Protein 5ULB (pdb70)

Sequence (331 aa):
ATVAPIPDAIAKHQGQIKIAVIRNLGSDDNTTQFLSSSGVVLKEGKKLGFKVDTFLSNNGDDARFQDFVNQAISSQQKYDGIILSQGRDPYSTELLVKRRIVANGIAVSVFDTAIQGDIPGLTVVTQQQDDASLTNESFGQLVKDFNGKANIIKLWVAGFPPEERRQAAYQALLKQNPGITELESIIGAVSSDVQGDTANKKVGAVLAKYPKGKIDAIWGTWDAFTQGAYKALQENGRTEIKLYSIDISNQQDLQLREANSPWKVSVAVDPKLIGAVNLRLVAKKIAGEETPASSYEFRRAASIPQALLVSSQPGPVNVSGLSKIIPGWGQSDDFNSPWFATLAAKNG

Solvent-accessible surface area: 14263 Å² total

Radius of gyration: 20.88 Å; Cα contacts (8 Å, |Δi|>4): 683; chains: 1; bounding box: 54×34×56 Å

B-factor: mean 19.93, std 13.03, range [7.56, 177.09]

Nearest PDB structures (foldseek):
  5ulb-assembly1_A  TM=1.003E+00  e=1.650E-64  Yersinia enterocolitica subsp. enterocolitica 8081
  5hsg-assembly1_A  TM=6.941E-01  e=1.618E-16  Klebsiella pneumoniae subsp. pneumoniae MGH 78578
  4rxm-assembly2_B  TM=8.728E-01  e=6.224E-13  Mannheimia haemolytica PHL213
  4kq9-assembly1_A  TM=7.804E-01  e=3.143E-13  Conexibacter woesei DSM 14684
  4kvf-assembly1_A  TM=6.515E-01  e=5.148E-10  Kribbella flavida DSM 17836

Foldseek 3Di:
DDADDDFPLCVVDDDAQEEEEEEQAAPDQLVVLLVLLLCVLCLLLRHHYHYYYNLNDLVSSVVSLVVCLVVPHQEYEYEQAFPDPVAVSVLSCVVSNHQYEYEQHDHDDFRPRYEYEYAPLLVQLCQQVVVVCVVVVLAFEEEEEDDPTTNNVSNVVSVVVVCVVRVNYHHPYYDADRGNQRLQVLLVVLLVVCVVQDAPRGAEYEYEAVSNVNNNQVNCVVVVNLNYAYTYEADFLVLLVCLDPSRRDFKYKYARSSLVSSVRSLSSSCSSSVHDDDRYDYDYIDMGGNVQSNPDPDRAGQVRCCVVDPPGNDDCPSVDSCSNVSSVVSD

Structure (mmCIF, N/CA/C/O backbone):
data_5ULB
#
_entry.id   5ULB
#
_cell.length_a   45.993
_cell.length_b   55.856
_cell.length_c   119.573
_cell.angle_alpha   90.00
_cell.angle_beta   90.00
_cell.angle_gamma   90.00
#
_symmetry.space_group_name_H-M   'P 21 21 21'
#
loop_
_entity.id
_entity.type
_entity.pdbx_description
1 polymer 'Putative sugar ABC transporter'
2 non-polymer 5-Se-methyl-5-seleno-alpha-D-ribofuranose
3 non-polymer 5-Se-methyl-5-seleno-beta-D-ribofuranose
4 water water
#
loop_
_atom_site.group_PDB
_atom_site.id
_atom_site.type_symbol
_atom_site.label_atom_id
_atom_site.label_alt_id
_atom_site.label_comp_id
_atom_site.label_asym_id
_atom_site.label_entity_id
_atom_site.label_seq_id
_atom_site.pdbx_PDB_ins_code
_atom_site.Cartn_x
_atom_site.Cartn_y
_atom_site.Cartn_z
_atom_site.occupancy
_atom_site.B_iso_or_equiv
_atom_site.auth_seq_id
_atom_site.auth_comp_id
_atom_site.auth_asym_id
_atom_site.auth_atom_id
_atom_site.pdbx_PDB_model_num
ATOM 1 N N . ALA A 1 4 ? 5.249 17.171 23.163 1.00 49.83 30 ALA A N 1
ATOM 2 C CA . ALA A 1 4 ? 3.891 17.509 23.682 1.00 63.25 30 ALA A CA 1
ATOM 3 C C . ALA A 1 4 ? 3.997 18.665 24.695 1.00 64.94 30 ALA A C 1
ATOM 4 O O . ALA A 1 4 ? 3.178 19.542 24.615 1.00 99.41 30 ALA A O 1
ATOM 6 N N . THR A 1 5 ? 4.971 18.643 25.627 1.00 50.76 31 THR A N 1
ATOM 7 C CA . THR A 1 5 ? 5.086 19.682 26.663 1.00 42.05 31 THR A CA 1
ATOM 8 C C . THR A 1 5 ? 6.383 20.468 26.421 1.00 31.90 31 THR A C 1
ATOM 9 O O . THR A 1 5 ? 7.363 20.018 25.781 1.00 35.20 31 THR A O 1
ATOM 13 N N . VAL A 1 6 ? 6.435 21.640 26.968 1.00 28.98 32 VAL A N 1
ATOM 14 C CA . VAL A 1 6 ? 7.543 22.610 26.758 1.00 29.24 32 VAL A CA 1
ATOM 15 C C . VAL A 1 6 ? 8.678 22.484 27.755 1.00 25.44 32 VAL A C 1
ATOM 16 O O . VAL A 1 6 ? 8.446 22.342 28.926 1.00 25.64 32 VAL A O 1
ATOM 20 N N . ALA A 1 7 ? 9.905 22.458 27.248 1.00 21.38 33 ALA A N 1
ATOM 21 C CA . ALA A 1 7 ? 11.037 22.383 28.111 1.00 19.08 33 ALA A CA 1
ATOM 22 C C . ALA A 1 7 ? 11.225 23.684 28.861 1.00 18.35 33 ALA A C 1
ATOM 23 O O . ALA A 1 7 ? 11.366 24.696 28.217 1.00 19.04 33 ALA A O 1
ATOM 25 N N . PRO A 1 8 ? 11.315 23.693 30.164 1.00 18.76 34 PRO A N 1
ATOM 26 C CA . PRO A 1 8 ? 11.422 24.929 30.902 1.00 19.75 34 PRO A CA 1
ATOM 27 C C . PRO A 1 8 ? 12.734 25.620 30.659 1.00 19.71 34 PRO A C 1
ATOM 28 O O . PRO A 1 8 ? 13.819 25.001 30.481 1.00 19.94 34 PRO A O 1
ATOM 32 N N . ILE A 1 9 ? 12.670 26.949 30.593 1.00 20.21 35 ILE A N 1
ATOM 33 C CA . ILE A 1 9 ? 13.885 27.780 30.534 1.00 21.50 35 ILE A CA 1
ATOM 34 C C . ILE A 1 9 ? 14.710 27.593 31.805 1.00 18.18 35 ILE A C 1
ATOM 35 O O . ILE A 1 9 ? 14.124 27.767 32.874 1.00 21.58 35 ILE A O 1
ATOM 40 N N . PRO A 1 10 ? 16.026 27.299 31.687 1.00 19.14 36 PRO A N 1
ATOM 41 C CA . PRO A 1 10 ? 16.861 27.180 32.928 1.00 19.98 36 PRO A CA 1
ATOM 42 C C . PRO A 1 10 ? 16.795 28.416 33.788 1.00 20.71 3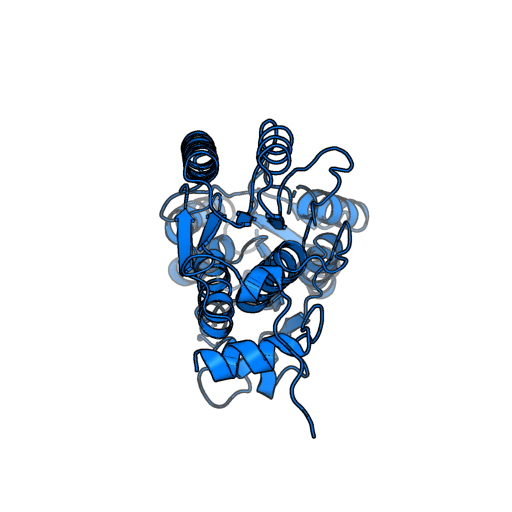6 PRO A C 1
ATOM 43 O O . PRO A 1 10 ? 16.740 29.547 33.290 1.00 18.55 36 PRO A O 1
ATOM 47 N N . ASP A 1 11 ? 16.820 28.216 35.083 1.00 20.01 37 ASP A N 1
ATOM 48 C CA . ASP A 1 11 ? 16.679 29.271 36.018 1.00 19.30 37 ASP A CA 1
ATOM 49 C C . ASP A 1 11 ? 17.639 30.429 35.822 1.00 20.32 37 ASP A C 1
ATOM 50 O O . ASP A 1 11 ? 17.214 31.569 36.026 1.00 21.11 37 ASP A O 1
ATOM 55 N N . ALA A 1 12 ? 18.924 30.175 35.563 1.00 19.06 38 ALA A N 1
ATOM 56 C CA . ALA A 1 12 ? 19.865 31.265 35.504 1.00 22.31 38 ALA A CA 1
ATOM 57 C C . ALA A 1 12 ? 19.495 32.200 34.354 1.00 22.97 38 ALA A C 1
ATOM 58 O O . ALA A 1 12 ? 19.781 33.385 34.433 1.00 23.85 38 ALA A O 1
ATOM 60 N N . ILE A 1 13 ? 18.843 31.696 33.286 1.00 21.27 39 ILE A N 1
ATOM 61 C CA . ILE A 1 13 ? 18.369 32.583 32.190 1.00 20.51 39 ILE A CA 1
ATOM 62 C C . ILE A 1 13 ? 17.041 33.219 32.577 1.00 22.06 39 ILE A C 1
ATOM 63 O O . ILE A 1 13 ? 16.893 34.454 32.462 1.00 22.91 39 ILE A O 1
ATOM 68 N N . ALA A 1 14 ? 16.117 32.437 33.158 1.00 21.29 40 ALA A N 1
ATOM 69 C CA . ALA A 1 14 ? 14.820 32.939 33.528 1.00 25.33 40 ALA A CA 1
ATOM 70 C C . ALA A 1 14 ? 14.866 34.089 34.559 1.00 24.19 40 ALA A C 1
ATOM 71 O O . ALA A 1 14 ? 14.109 35.058 34.446 1.00 32.31 40 ALA A O 1
ATOM 73 N N . LYS A 1 15 ? 15.814 34.036 35.488 1.00 22.46 41 LYS A N 1
ATOM 74 C CA . LYS A 1 15 ? 15.891 35.000 36.618 1.00 28.06 41 LYS A CA 1
ATOM 75 C C . LYS A 1 15 ? 16.791 36.195 36.292 1.00 28.84 41 LYS A C 1
ATOM 76 O O . LYS A 1 15 ? 16.883 37.144 37.060 1.00 30.82 41 LYS A O 1
ATOM 82 N N . HIS A 1 16 ? 17.439 36.193 35.149 1.00 22.76 42 HIS A N 1
ATOM 83 C CA . HIS A 1 16 ? 18.374 37.264 34.809 1.00 23.86 42 HIS A CA 1
ATOM 84 C C . HIS A 1 16 ? 17.727 38.635 34.725 1.00 26.18 42 HIS A C 1
ATOM 85 O O . HIS A 1 16 ? 16.632 38.717 34.188 1.00 27.24 42 HIS A O 1
ATOM 92 N N . GLN A 1 17 ? 18.399 39.686 35.272 1.00 29.50 43 GLN A N 1
ATOM 93 C CA . GLN A 1 17 ? 17.895 41.124 35.157 1.00 35.24 43 GLN A CA 1
ATOM 94 C C . GLN A 1 17 ? 18.163 41.644 33.754 1.00 27.49 43 GLN A C 1
ATOM 95 O O . GLN A 1 17 ? 19.271 41.934 33.411 1.00 35.56 43 GLN A O 1
ATOM 101 N N . GLY A 1 18 ? 17.153 41.730 32.898 1.00 21.93 44 GLY A N 1
ATOM 102 C CA . GLY A 1 18 ? 17.307 42.250 31.565 1.00 23.00 44 GLY A CA 1
ATOM 103 C C . GLY A 1 18 ? 17.859 41.167 30.629 1.00 19.72 44 GLY A C 1
ATOM 104 O O . GLY A 1 18 ? 17.993 39.979 31.026 1.00 18.57 44 GLY A O 1
ATOM 105 N N . GLN A 1 19 ? 18.136 41.536 29.381 1.00 17.12 45 GLN A N 1
ATOM 106 C CA . GLN A 1 19 ? 18.623 40.608 28.395 1.00 15.65 45 GLN A CA 1
ATOM 107 C C . GLN A 1 19 ? 19.983 40.076 28.819 1.00 13.44 45 GLN A C 1
ATOM 108 O O . GLN A 1 19 ? 20.856 40.773 29.338 1.00 15.31 45 GLN A O 1
ATOM 114 N N . ILE A 1 20 ? 20.179 38.782 28.515 1.00 13.05 46 ILE A N 1
ATOM 115 C CA . ILE A 1 20 ? 21.534 38.217 28.512 1.00 12.18 46 ILE A CA 1
ATOM 116 C C . ILE A 1 20 ? 22.328 38.936 27.417 1.00 11.56 46 ILE A C 1
ATOM 117 O O . ILE A 1 20 ? 21.827 39.082 26.303 1.00 14.33 46 ILE A O 1
ATOM 122 N N . LYS A 1 21 ? 23.565 39.339 27.741 1.00 11.78 47 LYS A N 1
ATOM 123 C CA . LYS A 1 21 ? 24.395 40.088 26.798 1.00 11.66 47 LYS A CA 1
ATOM 124 C C . LYS A 1 21 ? 25.663 39.313 26.480 1.00 10.51 47 LYS A C 1
ATOM 125 O O . LYS A 1 21 ? 26.375 38.873 27.424 1.00 11.31 47 LYS A O 1
ATOM 131 N N . ILE A 1 22 ? 25.958 39.176 25.190 1.00 10.96 4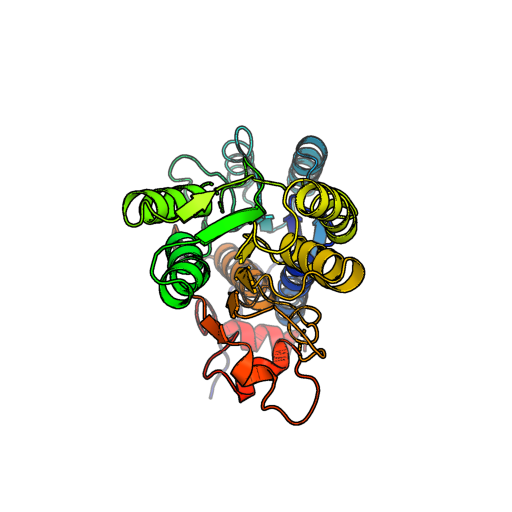8 ILE A N 1
ATOM 132 C CA . ILE A 1 22 ? 27.102 38.453 24.693 1.00 10.52 48 ILE A CA 1
ATOM 133 C C . ILE A 1 22 ? 27.987 39.404 23.858 1.00 10.23 48 ILE A C 1
ATOM 134 O O . ILE A 1 22 ? 27.450 40.138 23.011 1.00 12.67 48 ILE A O 1
ATOM 139 N N . ALA A 1 23 ? 29.274 39.356 24.102 1.00 10.10 49 ALA A N 1
ATOM 140 C CA . ALA A 1 23 ? 30.246 40.110 23.264 1.00 9.72 49 ALA A CA 1
ATOM 141 C C . ALA A 1 23 ? 30.974 39.087 22.370 1.00 10.66 49 ALA A C 1
ATOM 142 O O . ALA A 1 23 ? 31.485 38.067 22.899 1.00 11.73 49 ALA A O 1
ATOM 144 N N . VAL A 1 24 ? 31.088 39.391 21.102 1.00 9.63 50 VAL A N 1
ATOM 145 C CA . VAL A 1 24 ? 31.887 38.588 20.179 1.00 9.51 50 VAL A CA 1
ATOM 146 C C . VAL A 1 24 ? 33.042 39.430 19.664 1.00 10.13 50 VAL A C 1
ATOM 147 O O . VAL A 1 24 ? 32.791 40.551 19.122 1.00 11.69 50 VAL A O 1
ATOM 151 N N . ILE A 1 25 ? 34.268 39.004 19.825 1.00 10.43 51 ILE A N 1
ATOM 152 C CA . ILE A 1 25 ? 35.456 39.740 19.380 1.00 9.50 51 ILE A CA 1
ATOM 153 C C . ILE A 1 25 ? 36.180 38.793 18.437 1.00 8.23 51 ILE A C 1
ATOM 154 O O . ILE A 1 25 ? 36.632 37.710 18.846 1.00 9.74 51 ILE A O 1
ATOM 159 N N . ARG A 1 26 ? 36.375 39.252 17.204 1.00 9.04 52 ARG A N 1
ATOM 160 C CA . ARG A 1 26 ? 37.007 38.455 16.153 1.00 8.40 52 ARG A CA 1
ATOM 161 C C . ARG A 1 26 ? 38.222 39.241 15.646 1.00 10.15 52 ARG A C 1
ATOM 162 O O . ARG A 1 26 ? 38.137 40.436 15.301 1.00 9.69 52 ARG A O 1
ATOM 170 N N . ASN A 1 27 ? 39.385 38.556 15.522 1.00 9.98 53 ASN A N 1
ATOM 171 C CA . ASN A 1 27 ? 40.639 39.177 15.176 1.00 9.83 53 ASN A CA 1
ATOM 172 C C . ASN A 1 27 ? 40.916 39.290 13.688 1.00 10.35 53 ASN A C 1
ATOM 173 O O . ASN A 1 27 ? 42.015 38.944 13.244 1.00 10.99 53 ASN A O 1
ATOM 178 N N . LEU A 1 28 ? 39.892 39.707 12.918 1.00 10.74 54 LEU A N 1
ATOM 179 C CA . LEU A 1 28 ? 39.975 39.861 11.501 1.00 9.96 54 LEU A CA 1
ATOM 180 C C . LEU A 1 28 ? 39.215 41.103 11.094 1.00 10.23 54 LEU A C 1
ATOM 181 O O . LEU A 1 28 ? 38.628 41.790 11.958 1.00 11.24 54 LEU A O 1
ATOM 186 N N . GLY A 1 29 ? 39.228 41.418 9.809 1.00 10.44 55 GLY A N 1
ATOM 187 C CA . GLY A 1 29 ? 38.370 42.420 9.217 1.00 10.76 55 GLY A CA 1
ATOM 188 C C . GLY A 1 29 ? 37.108 41.840 8.638 1.00 10.98 55 GLY A C 1
ATOM 189 O O . GLY A 1 29 ? 36.667 40.751 9.022 1.00 12.55 55 GLY A O 1
ATOM 190 N N . SER A 1 30 ? 36.492 42.551 7.695 1.00 11.15 56 SER A N 1
ATOM 191 C CA . SER A 1 30 ? 35.195 42.185 7.154 1.00 11.44 56 SER A CA 1
ATOM 192 C C . SER A 1 30 ? 35.257 41.337 5.902 1.00 10.77 56 SER A C 1
ATOM 193 O O . SER A 1 30 ? 34.494 41.573 4.952 1.00 13.14 56 SER A O 1
ATOM 196 N N . ASP A 1 31 ? 36.100 40.343 5.903 1.00 10.92 57 ASP A N 1
ATOM 197 C CA . ASP A 1 31 ? 36.110 39.351 4.830 1.00 9.72 57 ASP A CA 1
ATOM 198 C C . ASP A 1 31 ? 34.795 38.552 4.842 1.00 9.78 57 ASP A C 1
ATOM 199 O O . ASP A 1 31 ? 34.050 38.576 5.809 1.00 10.43 57 ASP A O 1
ATOM 204 N N . ASP A 1 32 ? 34.518 37.804 3.780 1.00 9.40 58 ASP A N 1
ATOM 205 C CA . ASP A 1 32 ? 33.284 37.071 3.669 1.00 10.26 58 ASP A CA 1
ATOM 206 C C . ASP A 1 32 ? 33.133 35.982 4.757 1.00 10.45 58 ASP A C 1
ATOM 207 O O . ASP A 1 32 ? 31.9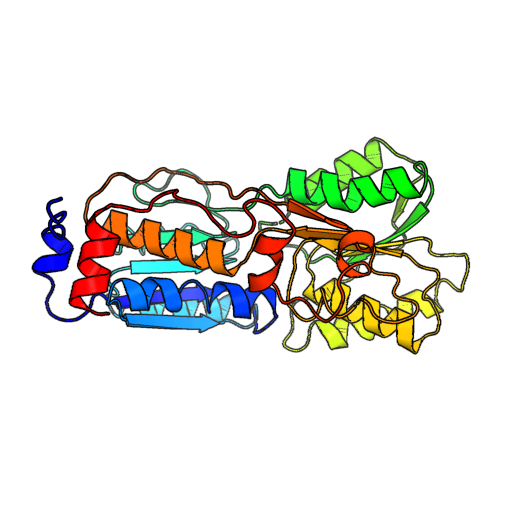96 35.728 5.217 1.00 11.03 58 ASP A O 1
ATOM 212 N N . ASN A 1 33 ? 34.239 35.333 5.113 1.00 9.36 59 ASN A N 1
ATOM 213 C CA . ASN A 1 33 ? 34.133 34.296 6.146 1.00 9.25 59 ASN A CA 1
ATOM 214 C C . ASN A 1 33 ? 33.681 34.922 7.458 1.00 9.87 59 ASN A C 1
ATOM 215 O O . ASN A 1 33 ? 32.795 34.422 8.119 1.00 9.75 59 ASN A O 1
ATOM 220 N N . THR A 1 34 ? 34.341 36.031 7.829 1.00 9.76 60 THR A N 1
ATOM 221 C CA . THR A 1 34 ? 33.997 36.749 8.992 1.00 9.06 60 THR A CA 1
ATOM 222 C C . THR A 1 34 ? 32.549 37.249 8.980 1.00 8.57 60 THR A C 1
ATOM 223 O O . THR A 1 34 ? 31.822 37.181 9.994 1.00 10.08 60 THR A O 1
ATOM 227 N N . THR A 1 35 ? 32.147 37.839 7.862 1.00 9.33 61 THR A N 1
ATOM 228 C CA . THR A 1 35 ? 30.837 38.347 7.725 1.00 9.81 61 THR A CA 1
ATOM 229 C C . THR A 1 35 ? 29.746 37.240 8.013 1.00 9.37 61 THR A C 1
ATOM 230 O O . THR A 1 35 ? 28.763 37.468 8.711 1.00 10.07 61 THR A O 1
ATOM 234 N N . GLN A 1 36 ? 29.980 36.066 7.451 1.00 9.26 62 GLN A N 1
ATOM 235 C CA . GLN A 1 36 ? 29.111 34.948 7.723 1.00 9.86 62 GLN A CA 1
ATOM 236 C C . GLN A 1 36 ? 29.124 34.424 9.184 1.00 9.44 62 GLN A C 1
ATOM 237 O O . GLN A 1 36 ? 28.065 34.147 9.756 1.00 9.80 62 GLN A O 1
ATOM 243 N N . PHE A 1 37 ? 30.327 34.362 9.775 1.00 8.41 63 PHE A N 1
ATOM 244 C CA . PHE A 1 37 ? 30.452 33.960 11.185 1.00 9.14 63 PHE A CA 1
ATOM 245 C C . PHE A 1 37 ? 29.654 34.905 12.107 1.00 8.86 63 PHE A C 1
ATOM 246 O O . PHE A 1 37 ? 28.874 34.473 12.927 1.00 10.04 63 PHE A O 1
ATOM 254 N N . LEU A 1 38 ? 29.834 36.219 11.871 1.00 9.43 64 LEU A N 1
ATOM 255 C CA . LEU A 1 38 ? 29.099 37.185 12.695 1.00 9.77 64 LEU A CA 1
ATOM 256 C C . LEU A 1 38 ? 27.627 37.080 12.508 1.00 9.78 64 LEU A C 1
ATOM 257 O O . LEU A 1 38 ? 26.823 37.144 13.488 1.00 11.70 64 LEU A O 1
ATOM 262 N N . SER A 1 39 ? 27.181 36.870 11.260 1.00 10.39 65 SER A N 1
ATOM 263 C CA A SER A 1 39 ? 25.763 36.715 10.964 0.38 10.79 65 SER A CA 1
ATOM 264 C CA B SER A 1 39 ? 25.762 36.718 10.976 0.29 11.02 65 SER A CA 1
ATOM 265 C CA C SER A 1 39 ? 25.759 36.728 10.993 0.34 10.59 65 SER A CA 1
ATOM 266 C C . SER A 1 39 ? 25.175 35.531 11.755 1.00 10.84 65 SER A C 1
ATOM 267 O O . SER A 1 39 ? 24.049 35.574 12.193 1.00 11.42 65 SER A O 1
ATOM 274 N N . GLY A 1 40 ? 25.944 34.436 11.850 1.00 10.60 66 GLY A N 1
ATOM 275 C CA . GLY A 1 40 ? 25.455 33.231 12.596 1.00 12.32 66 GLY A CA 1
ATOM 276 C C . GLY A 1 40 ? 25.362 33.443 14.080 1.00 11.33 66 GLY A C 1
ATOM 277 O O . GLY A 1 40 ? 24.391 33.022 14.704 1.00 11.79 66 GLY A O 1
ATOM 278 N N . VAL A 1 41 ? 26.305 34.146 14.690 1.00 10.66 67 VAL A N 1
ATOM 279 C CA A VAL A 1 41 ? 26.195 34.458 16.099 0.63 10.85 67 VAL A CA 1
ATOM 280 C CA B VAL A 1 41 ? 26.206 34.442 16.115 0.37 11.90 67 VAL A CA 1
ATOM 281 C C . VAL A 1 41 ? 25.016 35.338 16.386 1.00 9.78 67 VAL A C 1
ATOM 282 O O . VAL A 1 41 ? 24.235 35.126 17.308 1.00 11.97 67 VAL A O 1
ATOM 289 N N . LEU A 1 42 ? 24.874 36.357 15.516 1.00 10.37 68 LEU A N 1
ATOM 290 C CA . LEU A 1 42 ? 23.774 37.310 15.720 1.00 10.96 68 LEU A CA 1
ATOM 291 C C . LEU A 1 42 ? 22.407 36.643 15.615 1.00 11.08 68 LEU A C 1
ATOM 292 O O . LEU A 1 42 ? 21.516 36.820 16.420 1.00 12.70 68 LEU A O 1
ATOM 297 N N . LYS A 1 43 ? 22.238 35.789 14.566 1.00 11.30 69 LYS A N 1
ATOM 298 C CA . LYS A 1 43 ? 20.946 35.123 14.334 1.00 12.19 69 LYS A CA 1
ATOM 299 C C . LYS A 1 43 ? 20.627 34.183 15.457 1.00 11.91 69 LYS A C 1
ATOM 300 O O . LYS A 1 43 ? 19.472 34.121 15.943 1.00 12.88 69 LYS A O 1
ATOM 306 N N . GLU A 1 44 ? 21.625 33.419 15.929 1.00 12.02 70 GLU A N 1
ATOM 307 C CA . GLU A 1 44 ? 21.351 32.477 16.994 1.00 12.32 70 GLU A CA 1
ATOM 308 C C . GLU A 1 44 ? 21.057 33.218 18.285 1.00 12.45 70 GLU A C 1
ATOM 309 O O . GLU A 1 44 ? 20.182 32.814 19.023 1.00 13.26 70 GLU A O 1
ATOM 315 N N . GLY A 1 45 ? 21.809 34.294 18.579 1.00 11.76 71 GLY A N 1
ATOM 316 C CA . GLY A 1 45 ? 21.465 35.044 19.720 1.00 13.01 71 GLY A CA 1
ATOM 317 C C . GLY A 1 45 ? 20.101 35.678 19.732 1.00 12.15 71 GLY A C 1
ATOM 318 O O . GLY A 1 45 ? 19.369 35.639 20.732 1.00 14.90 71 GLY A O 1
ATOM 319 N N . LYS A 1 46 ? 19.707 36.222 18.567 1.00 12.98 72 LYS A N 1
ATOM 320 C CA . LYS A 1 46 ? 18.382 36.775 18.434 1.00 15.10 72 LYS A CA 1
ATOM 321 C C . LYS A 1 46 ? 17.301 35.730 18.692 1.00 14.95 72 LYS A C 1
ATOM 322 O O . LYS A 1 46 ? 16.334 36.007 19.386 1.00 16.48 72 LYS A O 1
ATOM 328 N N . LYS A 1 47 ? 17.532 34.492 18.186 1.00 14.93 73 LYS A N 1
ATOM 329 C CA . LYS A 1 47 ? 16.576 33.396 18.416 1.00 15.68 73 LYS A CA 1
ATOM 330 C C . LYS A 1 47 ? 16.343 33.168 19.911 1.00 15.33 73 LYS A C 1
ATOM 331 O O . LYS A 1 47 ? 15.258 32.879 20.366 1.00 17.85 73 LYS A O 1
ATOM 337 N N . LEU A 1 48 ? 17.462 33.288 20.658 1.00 15.88 74 LEU A N 1
ATOM 338 C CA . LEU A 1 48 ? 17.425 32.973 22.106 1.00 15.53 74 LEU A CA 1
ATOM 339 C C . LEU A 1 48 ? 17.093 34.164 22.964 1.00 14.79 74 LEU A C 1
ATOM 340 O O . LEU A 1 48 ? 16.962 34.086 24.152 1.00 17.19 74 LEU A O 1
ATOM 345 N N . GLY A 1 49 ? 16.889 35.322 22.354 1.00 14.42 75 GLY A N 1
ATOM 346 C CA . GLY A 1 49 ? 16.585 36.585 23.074 1.00 14.54 75 GLY A CA 1
ATOM 347 C C . GLY A 1 49 ? 17.759 37.301 23.645 1.00 13.13 75 GLY A C 1
ATOM 348 O O . GLY A 1 49 ? 17.557 38.175 24.489 1.00 16.84 75 GLY A O 1
ATOM 349 N N . PHE A 1 50 ? 18.959 36.954 23.225 1.00 12.74 76 PHE A N 1
ATOM 350 C CA . PHE A 1 50 ? 20.186 37.558 23.729 1.00 12.43 76 PHE A CA 1
ATOM 351 C C . PHE A 1 50 ? 20.551 38.810 22.972 1.00 15.15 76 PHE A C 1
ATOM 352 O O . PHE A 1 50 ? 20.257 38.925 21.776 1.00 17.58 76 PHE A O 1
ATOM 360 N N . LYS A 1 51 ? 21.155 39.775 23.639 1.00 12.76 77 LYS A N 1
ATOM 361 C CA . LYS A 1 51 ? 21.784 40.930 22.941 1.00 12.69 77 LYS A CA 1
ATOM 362 C C . LYS A 1 51 ? 23.183 40.456 22.562 1.00 12.22 77 LYS A C 1
ATOM 363 O O . LYS A 1 51 ? 23.918 39.949 23.394 1.00 14.50 77 LYS A O 1
ATOM 369 N N . VAL A 1 52 ? 23.573 40.626 21.312 1.00 11.86 78 VAL A N 1
ATOM 370 C CA . VAL A 1 52 ? 24.873 40.203 20.806 1.00 12.32 78 VAL A CA 1
ATOM 371 C C . VAL A 1 52 ? 25.556 41.482 20.257 1.00 11.89 78 VAL A C 1
ATOM 372 O O . VAL A 1 52 ? 25.062 42.078 19.302 1.00 14.59 78 VAL A O 1
ATOM 376 N N . ASP A 1 53 ? 26.697 41.811 20.837 1.00 11.20 79 ASP A N 1
ATOM 377 C CA . ASP A 1 53 ? 27.509 42.942 20.437 1.00 10.05 79 ASP A CA 1
ATOM 378 C C . ASP A 1 53 ? 28.775 42.395 19.785 1.00 10.20 79 ASP A C 1
ATOM 379 O O . ASP A 1 53 ? 29.509 41.668 20.445 1.00 11.99 79 ASP A O 1
ATOM 384 N N . THR A 1 54 ? 29.065 42.772 18.593 1.00 13.29 80 THR A N 1
ATOM 385 C CA . THR A 1 54 ? 30.169 42.284 17.789 1.00 11.45 80 THR A CA 1
ATOM 386 C C . THR A 1 54 ? 31.260 43.337 17.550 1.00 11.26 80 THR A C 1
ATOM 387 O O . THR A 1 54 ? 30.978 44.506 17.369 1.00 11.28 80 THR A O 1
ATOM 391 N N . PHE A 1 55 ? 32.509 42.869 17.529 1.00 10.18 81 PHE A N 1
ATOM 392 C CA . PHE A 1 55 ? 33.686 43.752 17.476 1.00 10.47 81 PHE A CA 1
ATOM 393 C C . PHE A 1 55 ? 34.720 43.039 16.577 1.00 9.94 81 PHE A C 1
ATOM 394 O O . PHE A 1 55 ? 35.011 41.844 16.777 1.00 12.77 81 PHE A O 1
ATOM 402 N N . LEU A 1 56 ? 35.271 43.775 15.621 1.00 9.79 82 LEU A N 1
ATOM 403 C CA . LEU A 1 56 ? 36.337 43.277 14.712 1.00 10.26 82 LEU A CA 1
ATOM 404 C C . LEU A 1 56 ? 37.594 44.101 14.889 1.00 11.37 82 LEU A C 1
ATOM 405 O O . LEU A 1 56 ? 37.531 45.319 14.890 1.00 13.06 82 LEU A O 1
ATOM 410 N N . SER A 1 57 ? 38.740 43.432 15.062 1.0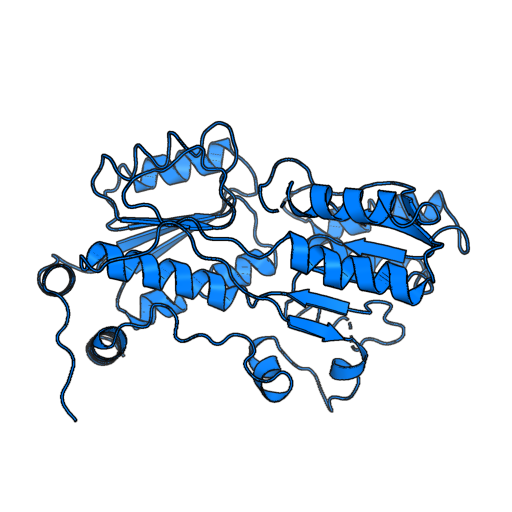0 12.01 83 SER A N 1
ATOM 411 C CA . SER A 1 57 ? 39.987 44.114 15.249 1.00 12.09 83 SER A CA 1
ATOM 412 C C . SER A 1 57 ? 40.699 44.554 13.986 1.00 13.17 83 SER A C 1
ATOM 413 O O . SER A 1 57 ? 41.766 45.239 14.096 1.00 16.23 83 SER A O 1
ATOM 416 N N . ASN A 1 58 ? 40.223 44.068 12.815 1.00 13.74 84 ASN A N 1
ATOM 417 C CA A ASN A 1 58 ? 41.009 44.303 11.608 0.44 13.20 84 ASN A CA 1
ATOM 418 C CA B ASN A 1 58 ? 40.941 44.198 11.504 0.56 15.50 84 ASN A CA 1
ATOM 419 C C . ASN A 1 58 ? 42.311 43.480 11.529 1.00 13.88 84 ASN A C 1
ATOM 420 O O . ASN A 1 58 ? 43.183 43.751 10.659 1.00 17.95 84 ASN A O 1
ATOM 429 N N . GLY A 1 59 ? 42.468 42.499 12.402 1.00 14.45 85 GLY A N 1
ATOM 430 C CA . GLY A 1 59 ? 43.765 41.812 12.488 1.00 15.67 85 GLY A CA 1
ATOM 431 C C . GLY A 1 59 ? 44.796 42.466 13.366 1.00 16.28 85 GLY A C 1
ATOM 432 O O . GLY A 1 59 ? 45.898 41.939 13.490 1.00 18.30 85 GLY A O 1
ATOM 433 N N . ASP A 1 60 ? 44.428 43.565 14.076 1.00 14.99 86 ASP A N 1
ATOM 434 C CA . ASP A 1 60 ? 45.346 44.283 14.944 1.00 15.22 86 ASP A CA 1
ATOM 435 C C . ASP A 1 60 ? 45.180 43.696 16.313 1.00 13.33 86 ASP A C 1
ATOM 436 O O . ASP A 1 60 ? 44.161 43.865 16.986 1.00 14.25 86 ASP A O 1
ATOM 441 N N . ASP A 1 61 ? 46.237 42.995 16.768 1.00 14.05 87 ASP A N 1
ATOM 442 C CA . ASP A 1 61 ? 46.132 42.299 18.009 1.00 14.05 87 ASP A CA 1
ATOM 443 C C . ASP A 1 61 ? 45.943 43.210 19.221 1.00 13.41 87 ASP A C 1
ATOM 444 O O . ASP A 1 61 ? 45.343 42.806 20.252 1.00 15.07 87 ASP A O 1
ATOM 449 N N . ALA A 1 62 ? 46.500 44.428 19.164 1.00 16.61 88 ALA A N 1
ATOM 450 C CA . ALA A 1 62 ? 46.286 45.404 20.225 1.00 15.84 88 ALA A CA 1
ATOM 451 C C . ALA A 1 62 ? 44.864 45.809 20.355 1.00 15.92 88 ALA A C 1
ATOM 452 O O . ALA A 1 62 ? 44.316 45.864 21.496 1.00 16.42 88 ALA A O 1
ATOM 454 N N . ARG A 1 63 ? 44.230 46.039 19.229 1.00 15.69 89 ARG A N 1
ATOM 455 C CA . ARG A 1 63 ? 42.804 46.441 19.207 1.00 15.54 89 ARG A CA 1
ATOM 456 C C . ARG A 1 63 ? 41.964 45.243 19.673 1.00 13.86 89 ARG A C 1
ATOM 457 O O . ARG A 1 63 ? 40.992 45.418 20.445 1.00 14.00 89 ARG A O 1
ATOM 465 N N . PHE A 1 64 ? 42.315 43.999 19.295 1.00 12.37 90 PHE A N 1
ATOM 466 C CA . PHE A 1 64 ? 41.648 42.789 19.758 1.00 12.58 90 PHE A CA 1
ATOM 467 C C . PHE A 1 64 ? 41.650 42.738 21.283 1.00 11.45 90 PHE A C 1
ATOM 468 O O . PHE A 1 64 ? 40.602 42.590 21.939 1.00 12.46 90 PHE A O 1
ATOM 476 N N . GLN A 1 65 ? 42.839 42.860 21.898 1.00 12.21 91 GLN A N 1
ATOM 477 C CA . GLN A 1 65 ? 42.963 42.890 23.294 1.00 13.84 91 GLN A CA 1
ATOM 478 C C . GLN A 1 65 ? 42.187 43.974 24.013 1.00 13.56 91 GLN A C 1
ATOM 479 O O . GLN A 1 65 ? 41.524 43.700 25.050 1.00 15.00 91 GLN A O 1
ATOM 485 N N . ASP A 1 66 ? 42.247 45.171 23.424 1.00 13.72 92 ASP A N 1
ATOM 486 C CA . ASP A 1 66 ? 41.441 46.258 24.048 1.00 16.52 92 ASP A CA 1
ATOM 487 C C . ASP A 1 66 ? 39.913 45.918 24.033 1.00 13.95 92 ASP A C 1
ATOM 488 O O . ASP A 1 66 ? 39.226 46.134 25.032 1.00 14.69 92 ASP A O 1
ATOM 493 N N . PHE A 1 67 ? 39.416 45.374 22.912 1.00 12.11 93 PHE A N 1
ATOM 494 C CA . PHE A 1 67 ? 38.029 44.983 22.837 1.00 13.46 93 PHE A CA 1
ATOM 495 C C . PHE A 1 67 ? 37.670 43.941 23.871 1.00 11.79 93 PHE A C 1
ATOM 496 O O . PHE A 1 67 ? 36.611 43.987 24.503 1.00 13.20 93 PHE A O 1
ATOM 504 N N . VAL A 1 68 ? 38.528 42.962 24.045 1.00 12.19 94 VAL A N 1
ATOM 505 C CA . VAL A 1 68 ? 38.222 41.914 25.028 1.00 11.73 94 VAL A CA 1
ATOM 506 C C . VAL A 1 68 ? 38.254 42.412 26.458 1.00 12.17 94 VAL A C 1
ATOM 507 O O . VAL A 1 68 ? 37.350 42.154 27.279 1.00 14.16 94 VAL A O 1
ATOM 511 N N . ASN A 1 69 ? 39.270 43.218 26.745 1.00 13.55 95 ASN A N 1
ATOM 512 C CA . ASN A 1 69 ? 39.381 43.786 28.015 1.00 14.30 95 ASN A CA 1
ATOM 513 C C . ASN A 1 69 ? 38.175 44.725 28.392 1.00 14.09 95 ASN A C 1
ATOM 514 O O . ASN A 1 69 ? 37.631 44.681 29.504 1.00 17.04 95 ASN A O 1
ATOM 519 N N . GLN A 1 70 ? 37.724 45.461 27.409 1.00 14.43 96 GLN A N 1
ATOM 520 C CA . GLN A 1 70 ? 36.558 46.294 27.618 1.00 16.59 96 GLN A CA 1
ATOM 521 C C . GLN A 1 70 ? 35.296 45.459 27.846 1.00 14.35 96 GLN A C 1
ATOM 522 O O . GLN A 1 70 ? 34.501 45.741 28.729 1.00 15.86 96 GLN A O 1
ATOM 528 N N . ALA A 1 71 ? 35.171 44.336 27.079 1.00 14.29 97 ALA A N 1
ATOM 529 C CA . ALA A 1 71 ? 33.971 43.457 27.317 1.00 12.76 97 ALA A CA 1
ATOM 530 C C . ALA A 1 71 ? 34.020 42.870 28.737 1.00 13.66 97 ALA A C 1
ATOM 531 O O . ALA A 1 71 ? 32.993 42.732 29.376 1.00 14.32 97 ALA A O 1
ATOM 533 N N . ILE A 1 72 ? 35.176 42.462 29.222 1.00 14.03 98 ILE A N 1
ATOM 534 C CA . ILE A 1 72 ? 35.302 41.963 30.611 1.00 13.64 98 ILE A CA 1
ATOM 535 C C . ILE A 1 72 ? 34.862 43.061 31.594 1.00 14.98 98 ILE A C 1
ATOM 536 O O . ILE A 1 72 ? 34.085 42.831 32.499 1.00 14.88 98 ILE A O 1
ATOM 541 N N . SER A 1 73 ? 35.381 44.286 31.399 1.00 14.39 99 SER A N 1
ATOM 542 C CA A SER A 1 73 ? 35.046 45.389 32.272 0.42 16.00 99 SER A CA 1
ATOM 543 C CA B SER A 1 73 ? 35.025 45.374 32.299 0.58 14.86 99 SER A CA 1
ATOM 544 C C . SER A 1 73 ? 33.583 45.748 32.303 1.00 16.02 99 SER A C 1
ATOM 545 O O . SER A 1 73 ? 33.095 46.215 33.350 1.00 19.47 99 SER A O 1
ATOM 550 N N . GLN A 1 74 ? 32.895 45.523 31.148 1.00 15.41 100 GLN A N 1
ATOM 551 C CA A GLN A 1 74 ? 31.489 45.782 30.981 0.63 15.56 100 GLN A CA 1
ATOM 552 C CA B GLN A 1 74 ? 31.490 45.833 31.061 0.37 14.76 100 GLN A CA 1
ATOM 553 C C . GLN A 1 74 ? 30.621 44.693 31.573 1.00 15.32 100 GLN A C 1
ATOM 554 O O . GLN A 1 74 ? 29.408 44.821 31.624 1.00 16.99 100 GLN A O 1
ATOM 565 N N . LYS A 1 75 ? 31.242 43.595 31.990 1.00 16.54 101 LYS A N 1
ATOM 566 C CA . LYS A 1 75 ? 30.480 42.517 32.677 1.00 16.71 101 LYS A CA 1
ATOM 567 C C . LYS A 1 75 ? 29.411 41.883 31.767 1.00 14.16 101 LYS A C 1
ATOM 568 O O . LYS A 1 75 ? 28.266 41.628 32.162 1.00 15.77 101 LYS A O 1
ATOM 574 N N . TYR A 1 76 ? 29.793 41.655 30.517 1.00 14.16 102 TYR A N 1
ATOM 575 C CA . TYR A 1 76 ? 28.981 40.801 29.648 1.00 11.89 102 TYR A CA 1
ATOM 576 C C . TYR A 1 76 ? 28.717 39.465 30.339 1.00 11.95 102 TYR A C 1
ATOM 577 O O . TYR A 1 76 ? 29.556 38.989 31.118 1.00 14.10 102 TYR A O 1
ATOM 586 N N . ASP A 1 77 ? 27.576 38.831 29.988 1.00 11.65 103 ASP A N 1
ATOM 587 C CA . ASP A 1 77 ? 27.287 37.507 30.524 1.00 11.68 103 ASP A CA 1
ATOM 588 C C . ASP A 1 77 ? 28.108 36.416 29.823 1.00 11.57 103 ASP A C 1
ATOM 589 O O . ASP A 1 77 ? 28.442 35.409 30.479 1.00 12.94 103 ASP A O 1
ATOM 594 N N . GLY A 1 78 ? 28.452 36.628 28.577 1.00 11.07 104 GLY A N 1
ATOM 595 C CA . GLY A 1 78 ? 29.294 35.701 27.872 1.00 10.77 104 GLY A CA 1
ATOM 596 C C . GLY A 1 78 ? 30.110 36.365 26.847 1.00 10.77 104 GLY A C 1
ATOM 597 O O . GLY A 1 78 ? 29.759 37.511 26.381 1.00 10.62 104 GLY A O 1
ATOM 598 N N . ILE A 1 79 ? 31.222 35.750 26.449 1.00 9.85 105 ILE A N 1
ATOM 599 C CA . ILE A 1 79 ? 32.148 36.236 25.449 1.00 10.07 105 ILE A CA 1
ATOM 600 C C . ILE A 1 79 ? 32.477 35.115 24.488 1.00 9.74 105 ILE A C 1
ATOM 601 O O . ILE A 1 79 ? 32.692 33.974 24.933 1.00 11.64 105 ILE A O 1
ATOM 606 N N . ILE A 1 80 ? 32.514 35.430 23.229 1.00 9.14 106 ILE A N 1
ATOM 607 C CA . ILE A 1 80 ? 33.047 34.547 22.177 1.00 9.67 106 ILE A CA 1
ATOM 608 C C . ILE A 1 80 ? 34.234 35.210 21.578 1.00 9.46 106 ILE A C 1
ATOM 609 O O . ILE A 1 80 ? 34.136 36.358 21.129 1.00 10.26 106 ILE A O 1
ATOM 614 N N . LEU A 1 81 ? 35.406 34.499 21.484 1.00 9.16 107 LEU A N 1
ATOM 615 C CA . LEU A 1 81 ? 36.553 34.969 20.756 1.00 9.20 107 LEU A CA 1
ATOM 616 C C . LEU A 1 81 ? 36.753 34.193 19.497 1.00 8.80 107 LEU A C 1
ATOM 617 O O . LEU A 1 81 ? 36.489 32.990 19.462 1.00 10.65 107 LEU A O 1
ATOM 622 N N . SER A 1 82 ? 37.317 34.851 18.471 1.00 8.22 108 SER A N 1
ATOM 623 C CA . SER A 1 82 ? 37.641 34.180 17.228 1.00 8.15 108 SER A CA 1
ATOM 624 C C . SER A 1 82 ? 38.980 34.693 16.724 1.00 9.68 108 SER A C 1
ATOM 625 O O . SER A 1 82 ? 39.189 35.921 16.655 1.00 9.75 108 SER A O 1
ATOM 628 N N . GLN A 1 83 ? 39.898 33.776 16.376 1.00 8.73 109 GLN A N 1
ATOM 629 C CA . GLN A 1 83 ? 41.200 34.096 15.880 1.00 8.99 109 GLN A CA 1
ATOM 630 C C . GLN A 1 83 ? 42.094 34.850 16.854 1.00 10.93 109 GLN A C 1
ATOM 631 O O . GLN A 1 83 ? 43.040 35.540 16.470 1.00 11.65 109 GLN A O 1
ATOM 637 N N . GLY A 1 84 ? 41.876 34.629 18.159 1.00 10.98 110 GLY A N 1
ATOM 638 C CA . GLY A 1 84 ? 42.840 35.151 19.170 1.00 11.43 110 GLY A CA 1
ATOM 639 C C . GLY A 1 84 ? 44.167 34.455 19.045 1.00 11.87 110 GLY A C 1
ATOM 640 O O . GLY A 1 84 ? 44.217 33.229 18.877 1.00 12.63 110 GLY A O 1
ATOM 641 N N . ARG A 1 85 ? 45.247 35.225 19.101 1.00 11.69 111 ARG A N 1
ATOM 642 C CA . ARG A 1 85 ? 46.581 34.696 18.858 1.00 12.73 111 ARG A CA 1
ATOM 643 C C . ARG A 1 85 ? 47.379 34.540 20.151 1.00 12.88 111 ARG A C 1
ATOM 644 O O . ARG A 1 85 ? 47.064 35.109 21.213 1.00 13.73 111 ARG A O 1
ATOM 652 N N . ASP A 1 86 ? 48.459 33.809 20.003 1.00 14.57 112 ASP A N 1
ATOM 653 C CA . ASP A 1 86 ? 49.530 33.892 20.989 1.00 16.25 112 ASP A CA 1
ATOM 654 C C . ASP A 1 86 ? 50.229 35.238 20.854 1.00 17.66 112 ASP A C 1
ATOM 655 O O . ASP A 1 86 ? 50.275 35.809 19.784 1.00 21.10 112 ASP A O 1
ATOM 660 N N . PRO A 1 87 ? 50.770 35.751 21.934 1.00 19.43 113 PRO A N 1
ATOM 661 C CA . PRO A 1 87 ? 50.965 35.102 23.262 1.00 20.21 113 PRO A CA 1
ATOM 662 C C . PRO A 1 87 ? 49.866 35.384 24.234 1.00 18.98 113 PRO A C 1
ATOM 663 O O . PRO A 1 87 ? 49.855 34.795 25.344 1.00 23.65 113 PRO A O 1
ATOM 667 N N . TYR A 1 88 ? 48.946 36.263 23.867 1.00 17.21 114 TYR A N 1
ATOM 668 C CA . TYR A 1 88 ? 48.064 36.859 24.902 1.00 15.48 114 TYR A CA 1
ATOM 669 C C . TYR A 1 88 ? 46.737 36.088 25.213 1.00 16.41 114 TYR A C 1
ATOM 670 O O . TYR A 1 88 ? 46.084 36.394 26.237 1.00 17.35 114 TYR A O 1
ATOM 679 N N . SER A 1 89 ? 46.311 35.225 24.293 1.00 15.52 115 SER A N 1
ATOM 680 C CA . SER A 1 89 ? 44.965 34.733 24.415 1.00 14.68 115 SER A CA 1
ATOM 681 C C . SER A 1 89 ? 44.705 33.871 25.628 1.00 13.75 115 SER A C 1
ATOM 682 O O . SER A 1 89 ? 43.622 33.929 26.231 1.00 15.15 115 SER A O 1
ATOM 685 N N . THR A 1 90 ? 45.716 33.081 26.013 1.00 15.28 116 THR A N 1
ATOM 686 C CA . THR A 1 90 ? 45.484 32.244 27.188 1.00 13.61 116 THR A CA 1
ATOM 687 C C . THR A 1 90 ? 45.194 33.063 28.436 1.00 16.23 116 THR A C 1
ATOM 688 O O . THR A 1 90 ? 44.295 32.703 29.189 1.00 16.90 116 THR A O 1
ATOM 692 N N . GLU A 1 91 ? 46.020 34.069 28.773 1.00 19.01 117 GLU A N 1
ATOM 693 C CA . GLU A 1 91 ? 45.835 34.832 29.991 1.00 20.55 117 GLU A CA 1
ATOM 694 C C . GLU A 1 91 ? 44.540 35.622 29.849 1.00 20.15 117 GLU A C 1
ATOM 695 O O . GLU A 1 91 ? 43.840 35.831 30.824 1.00 19.60 117 GLU A O 1
ATOM 701 N N . LEU A 1 92 ? 44.186 36.070 28.635 1.00 17.53 118 LEU A N 1
ATOM 702 C CA A LEU A 1 92 ? 42.991 36.828 28.428 0.42 16.82 118 LEU A CA 1
ATOM 703 C CA B LEU A 1 92 ? 42.941 36.840 28.445 0.58 17.50 118 LEU A CA 1
ATOM 704 C C . LEU A 1 92 ? 41.732 35.992 28.821 1.00 14.50 118 LEU A C 1
ATOM 705 O O . LEU A 1 92 ? 40.839 36.374 29.551 1.00 15.90 118 LEU A O 1
ATOM 714 N N . VAL A 1 93 ? 41.727 34.727 28.332 1.00 15.39 119 VAL A N 1
ATOM 715 C CA . VAL A 1 93 ? 40.646 33.793 28.636 1.00 14.27 119 VAL A CA 1
ATOM 716 C C . VAL A 1 93 ? 40.602 33.419 30.071 1.00 13.06 119 VAL A C 1
ATOM 717 O O . VAL A 1 93 ? 39.533 33.329 30.675 1.00 16.43 119 VAL A O 1
ATOM 721 N N . LYS A 1 94 ? 41.768 33.224 30.674 1.00 16.11 120 LYS A N 1
ATOM 722 C CA . LYS A 1 94 ? 41.776 32.969 32.100 1.00 15.84 120 LYS A CA 1
ATOM 723 C C . LYS A 1 94 ? 41.123 34.147 32.921 1.00 18.37 120 LYS A C 1
ATOM 724 O O . LYS A 1 94 ? 40.444 33.941 33.937 1.00 17.98 120 LYS A O 1
ATOM 730 N N . ARG A 1 95 ? 41.327 35.388 32.443 1.00 18.39 121 ARG A N 1
ATOM 731 C CA A ARG A 1 95 ? 40.765 36.543 33.129 0.54 19.73 121 ARG A CA 1
ATOM 732 C CA B ARG A 1 95 ? 40.745 36.531 33.137 0.46 20.53 121 ARG A CA 1
ATOM 733 C C . ARG A 1 95 ? 39.187 36.556 32.913 1.00 15.97 121 ARG A C 1
ATOM 734 O O . ARG A 1 95 ? 38.421 36.914 33.800 1.00 18.45 121 ARG A O 1
ATOM 749 N N . ILE A 1 96 ? 38.746 36.140 31.737 1.00 16.26 122 ILE A N 1
ATOM 750 C CA . ILE A 1 96 ? 37.328 36.075 31.457 1.00 15.34 122 ILE A CA 1
ATOM 751 C C . ILE A 1 96 ? 36.726 35.105 32.449 1.00 13.57 122 ILE A C 1
ATOM 752 O O . ILE A 1 96 ? 35.723 35.391 33.098 1.00 15.91 122 ILE A O 1
ATOM 757 N N . VAL A 1 97 ? 37.290 33.915 32.533 1.00 14.94 123 VAL A N 1
ATOM 758 C CA . VAL A 1 97 ? 36.776 32.856 33.450 1.00 17.73 123 VAL A CA 1
ATOM 759 C C . VAL A 1 97 ? 36.787 33.339 34.914 1.00 17.49 123 VAL A C 1
ATOM 760 O O . VAL A 1 97 ? 35.831 33.133 35.699 1.00 20.28 123 VAL A O 1
ATOM 764 N N . ALA A 1 98 ? 37.908 34.016 35.310 1.00 19.38 124 ALA A N 1
ATOM 765 C CA . ALA A 1 98 ? 38.026 34.501 36.698 1.00 19.07 124 ALA A CA 1
ATOM 766 C C . ALA A 1 98 ? 36.978 35.513 37.065 1.00 21.73 124 ALA A C 1
ATOM 767 O O . ALA A 1 98 ? 36.683 35.655 38.197 1.00 25.42 124 ALA A O 1
ATOM 769 N N . ASN A 1 99 ? 36.456 36.196 36.056 1.00 19.90 125 ASN A N 1
ATOM 770 C CA . ASN A 1 99 ? 35.380 37.192 36.213 1.00 19.01 125 ASN A CA 1
ATOM 771 C C . ASN A 1 99 ? 34.017 36.611 36.039 1.00 18.51 125 ASN A C 1
ATOM 772 O O . ASN A 1 99 ? 33.058 37.375 36.136 1.00 20.45 125 ASN A O 1
ATOM 777 N N . GLY A 1 100 ? 33.866 35.295 36.001 1.00 20.50 126 GLY A N 1
ATOM 778 C CA . GLY A 1 100 ? 32.567 34.670 35.984 1.00 20.00 126 GLY A CA 1
ATOM 779 C C . GLY A 1 100 ? 31.802 34.826 34.707 1.00 17.79 126 GLY A C 1
ATOM 780 O O . GLY A 1 100 ? 30.571 34.697 34.741 1.00 21.46 126 GLY A O 1
ATOM 781 N N . ILE A 1 101 ? 32.518 35.024 33.607 1.00 14.27 127 ILE A N 1
ATOM 782 C CA . ILE A 1 101 ? 31.879 35.259 32.295 1.00 13.23 127 ILE A CA 1
ATOM 783 C C . ILE A 1 101 ? 31.983 33.927 31.491 1.00 12.71 127 ILE A C 1
ATOM 784 O O . ILE A 1 101 ? 33.066 33.353 31.386 1.00 14.20 127 ILE A O 1
ATOM 789 N N . ALA A 1 102 ? 30.879 33.478 30.994 1.00 12.67 128 ALA A N 1
ATOM 790 C CA . ALA A 1 102 ? 30.872 32.257 30.152 1.00 11.76 128 ALA A CA 1
ATOM 791 C C . ALA A 1 102 ? 31.642 32.520 28.856 1.00 12.12 128 ALA A C 1
ATOM 792 O O . ALA A 1 102 ? 31.535 33.620 28.267 1.00 12.20 128 ALA A O 1
ATOM 794 N N . VAL A 1 103 ? 32.408 31.480 28.363 1.00 10.69 129 VAL A N 1
ATOM 795 C CA . VAL A 1 103 ? 33.255 31.747 27.235 1.00 10.61 129 VAL A CA 1
ATOM 796 C C . VAL A 1 103 ? 33.406 30.514 26.340 1.00 10.68 129 VAL A C 1
ATOM 797 O O . VAL A 1 103 ? 33.644 29.396 26.863 1.00 11.91 129 VAL A O 1
ATOM 801 N N . SER A 1 104 ? 33.328 30.746 25.033 1.00 10.60 130 SER A N 1
ATOM 802 C CA . SER A 1 104 ? 33.713 29.772 24.045 1.00 9.98 130 SER A CA 1
ATOM 803 C C . SER A 1 104 ? 34.641 30.507 23.056 1.00 10.13 130 SER A C 1
ATOM 804 O O . SER A 1 104 ? 34.437 31.703 22.783 1.00 11.96 130 SER A O 1
ATOM 807 N N . VAL A 1 105 ? 35.625 29.790 22.465 1.00 9.28 131 VAL A N 1
ATOM 808 C CA . VAL A 1 105 ? 36.502 30.360 21.557 1.00 9.50 131 VAL A CA 1
ATOM 809 C C . VAL A 1 105 ? 36.573 29.524 20.288 1.00 10.02 131 VAL A C 1
ATOM 810 O O . VAL A 1 105 ? 36.311 28.329 20.290 1.00 11.78 131 VAL A O 1
ATOM 814 N N . PHE A 1 106 ? 36.889 30.214 19.180 1.00 9.46 132 PHE A N 1
ATOM 815 C CA . PHE A 1 106 ? 37.020 29.598 17.857 1.00 7.92 132 PHE A CA 1
ATOM 816 C C . PHE A 1 106 ? 38.363 29.989 17.261 1.00 9.59 132 PHE A C 1
ATOM 817 O O . PHE A 1 106 ? 38.716 31.178 17.268 1.00 10.28 132 PHE A O 1
ATOM 825 N N . ASP A 1 107 ? 39.148 29.042 16.773 1.00 10.04 133 ASP A N 1
ATOM 826 C CA . ASP A 1 107 ? 40.429 29.313 16.129 1.00 9.49 133 ASP A CA 1
ATOM 827 C C . ASP A 1 107 ? 41.318 30.212 16.961 1.00 11.24 133 ASP A C 1
ATOM 828 O O . ASP A 1 107 ? 42.025 31.062 16.374 1.00 12.41 133 ASP A O 1
ATOM 833 N N . THR A 1 108 ? 41.353 29.934 18.239 1.00 10.85 134 THR A N 1
ATOM 834 C CA . THR A 1 108 ? 42.082 30.759 19.190 1.00 10.49 134 THR A CA 1
ATOM 835 C C . THR A 1 108 ? 43.171 29.954 19.859 1.00 12.09 134 THR A C 1
ATOM 836 O O . THR A 1 108 ? 42.987 28.782 20.162 1.00 16.08 134 THR A O 1
ATOM 840 N N . ALA A 1 109 ? 44.328 30.568 20.065 1.00 11.92 135 ALA A N 1
ATOM 841 C CA . ALA A 1 109 ? 45.451 29.894 20.667 1.00 13.05 135 ALA A CA 1
ATOM 842 C C . ALA A 1 109 ? 45.343 29.826 22.144 1.00 13.46 135 ALA A C 1
ATOM 843 O O . ALA A 1 109 ? 45.401 30.860 22.821 1.00 17.20 135 ALA A O 1
ATOM 845 N N . ILE A 1 110 ? 45.180 28.631 22.674 1.00 13.82 136 ILE A N 1
ATOM 846 C CA . ILE A 1 110 ? 44.997 28.368 24.081 1.00 14.02 136 ILE A CA 1
ATOM 847 C C . ILE A 1 110 ? 46.003 27.287 24.550 1.00 17.35 136 ILE A C 1
ATOM 848 O O . ILE A 1 110 ? 46.072 26.249 23.956 1.00 20.05 136 ILE A O 1
ATOM 853 N N . GLN A 1 111 ? 46.807 27.618 25.553 1.00 20.63 137 GLN A N 1
ATOM 854 C CA . GLN A 1 111 ? 47.723 26.655 26.128 1.00 24.86 137 GLN A CA 1
ATOM 855 C C . GLN A 1 111 ? 47.117 26.042 27.386 1.00 22.25 137 GLN A C 1
ATOM 856 O O . GLN A 1 111 ? 46.693 26.763 28.283 1.00 26.54 137 GLN A O 1
ATOM 862 N N . GLY A 1 112 ? 47.052 24.736 27.426 1.00 28.09 138 GLY A N 1
ATOM 863 C CA . GLY A 1 112 ? 46.541 24.104 28.601 1.00 27.49 138 GLY A CA 1
ATOM 864 C C . GLY A 1 112 ? 45.064 23.958 28.662 1.00 28.13 138 GLY A C 1
ATOM 865 O O . GLY A 1 112 ? 44.331 24.250 27.689 1.00 30.96 138 GLY A O 1
ATOM 866 N N . ASP A 1 113 ? 44.579 23.597 29.821 1.00 26.51 139 ASP A N 1
ATOM 867 C CA . ASP A 1 113 ? 43.173 23.270 29.988 1.00 25.46 139 ASP A CA 1
ATOM 868 C C . ASP A 1 113 ? 42.708 24.371 30.929 1.00 27.67 139 ASP A C 1
ATOM 869 O O . ASP A 1 113 ? 43.163 24.486 32.052 1.00 42.02 139 ASP A O 1
ATOM 874 N N . ILE A 1 114 ? 41.787 25.161 30.449 1.00 20.18 140 ILE A N 1
ATOM 875 C CA . ILE A 1 114 ? 41.133 26.164 31.214 1.00 17.95 140 ILE A CA 1
ATOM 876 C C . ILE A 1 114 ? 39.733 25.616 31.624 1.00 17.40 140 ILE A C 1
ATOM 877 O O . ILE A 1 114 ? 38.829 25.514 30.765 1.00 17.22 140 ILE A O 1
ATOM 882 N N . PRO A 1 115 ? 39.489 25.443 32.901 1.00 22.52 141 PRO A N 1
ATOM 883 C CA . PRO A 1 115 ? 38.186 24.853 33.250 1.00 24.37 141 PRO A CA 1
ATOM 884 C C . PRO A 1 115 ? 37.042 25.850 32.891 1.00 19.38 141 PRO A C 1
ATOM 885 O O . PRO A 1 115 ? 37.135 27.000 33.175 1.00 26.00 141 PRO A O 1
ATOM 889 N N . GLY A 1 116 ? 35.973 25.334 32.268 1.00 18.51 142 GLY A N 1
ATOM 890 C CA . GLY A 1 116 ? 34.897 26.146 31.807 1.00 17.84 142 GLY A CA 1
ATOM 891 C C . GLY A 1 116 ? 34.921 26.635 30.416 1.00 13.27 142 GLY A C 1
ATOM 892 O O . GLY A 1 116 ? 33.854 27.029 29.876 1.00 15.68 142 GLY A O 1
ATOM 893 N N . LEU A 1 117 ? 36.089 26.532 29.774 1.00 13.43 143 LEU A N 1
ATOM 894 C CA . LEU A 1 117 ? 36.253 26.950 28.372 1.00 13.48 143 LEU A CA 1
ATOM 895 C C . LEU A 1 117 ? 35.866 25.784 27.449 1.00 11.84 143 LEU A C 1
ATOM 896 O O . LEU A 1 117 ? 36.227 24.652 27.725 1.00 15.84 143 LEU A O 1
ATOM 901 N N . THR A 1 118 ? 35.182 26.123 26.356 1.00 11.04 144 THR A N 1
ATOM 902 C CA . THR A 1 118 ? 35.229 25.258 25.211 1.00 10.54 144 THR A CA 1
ATOM 903 C C . THR A 1 118 ? 36.082 25.878 24.129 1.00 10.59 144 THR A C 1
ATOM 904 O O . THR A 1 118 ? 35.840 27.038 23.747 1.00 11.57 144 THR A O 1
ATOM 908 N N . VAL A 1 119 ? 37.014 25.095 23.523 1.00 10.54 145 VAL A N 1
ATOM 909 C CA A VAL A 1 119 ? 37.763 25.501 22.389 0.57 10.10 145 VAL A CA 1
ATOM 910 C CA B VAL A 1 119 ? 37.804 25.478 22.405 0.43 10.31 145 VAL A CA 1
ATOM 911 C C . VAL A 1 119 ? 37.201 24.838 21.155 1.00 10.60 145 VAL A C 1
ATOM 912 O O . VAL A 1 119 ? 36.976 23.615 21.144 1.00 14.15 145 VAL A O 1
ATOM 919 N N . THR A 1 120 ? 36.925 25.608 20.115 1.00 11.19 146 THR A N 1
ATOM 920 C CA . THR A 1 120 ? 36.380 25.092 18.918 1.00 10.41 146 THR A CA 1
ATOM 921 C C . THR A 1 120 ? 37.260 25.392 17.730 1.00 10.44 146 THR A C 1
ATOM 922 O O . THR A 1 120 ? 38.000 26.382 17.721 1.00 10.54 146 THR A O 1
ATOM 926 N N . GLN A 1 121 ? 37.215 24.509 16.715 1.00 10.23 147 GLN A N 1
ATOM 927 C CA A GLN A 1 121 ? 38.032 24.646 15.529 0.54 9.93 147 GLN A CA 1
ATOM 928 C CA B GLN A 1 121 ? 38.065 24.621 15.534 0.46 9.99 147 GLN A CA 1
ATOM 929 C C . GLN A 1 121 ? 37.457 23.791 14.435 1.00 9.77 147 GLN A C 1
ATOM 930 O O . GLN A 1 121 ? 36.646 22.914 14.699 1.00 10.80 147 GLN A O 1
ATOM 941 N N . GLN A 1 122 ? 37.874 24.040 13.208 1.00 9.97 148 GLN A N 1
ATOM 942 C CA . GLN A 1 122 ? 37.596 23.123 12.123 1.00 10.40 148 GLN A CA 1
ATOM 943 C C . GLN A 1 122 ? 38.663 22.053 12.135 1.00 11.99 148 GLN A C 1
ATOM 944 O O . GLN A 1 122 ? 39.653 22.134 12.820 1.00 12.35 148 GLN A O 1
ATOM 950 N N . ASP A 1 123 ? 38.447 20.997 11.332 1.00 11.76 149 ASP A N 1
ATOM 951 C CA . ASP A 1 123 ? 39.475 19.944 11.154 1.00 11.78 149 ASP A CA 1
ATOM 952 C C . ASP A 1 123 ? 40.413 20.416 10.097 1.00 11.11 149 ASP A C 1
ATOM 953 O O . ASP A 1 123 ? 40.266 20.115 8.909 1.00 12.91 149 ASP A O 1
ATOM 958 N N . ASP A 1 124 ? 41.369 21.245 10.512 1.00 12.14 150 ASP A N 1
ATOM 959 C CA . ASP A 1 124 ? 42.274 21.896 9.558 1.00 11.08 150 ASP A CA 1
ATOM 960 C C . ASP A 1 124 ? 43.098 20.904 8.760 1.00 11.17 150 ASP A C 1
ATOM 961 O O . ASP A 1 124 ? 43.392 21.174 7.586 1.00 11.84 150 ASP A O 1
ATOM 966 N N . ALA A 1 125 ? 43.496 19.800 9.370 1.00 12.57 151 ALA A N 1
ATOM 967 C CA . ALA A 1 125 ? 44.229 18.746 8.583 1.00 12.22 151 ALA A CA 1
ATOM 968 C C . ALA A 1 125 ? 43.347 18.197 7.470 1.00 12.89 151 ALA A C 1
ATOM 969 O O . ALA A 1 125 ? 43.815 18.057 6.371 1.00 13.42 151 ALA A O 1
ATOM 971 N N . SER A 1 126 ? 42.099 17.910 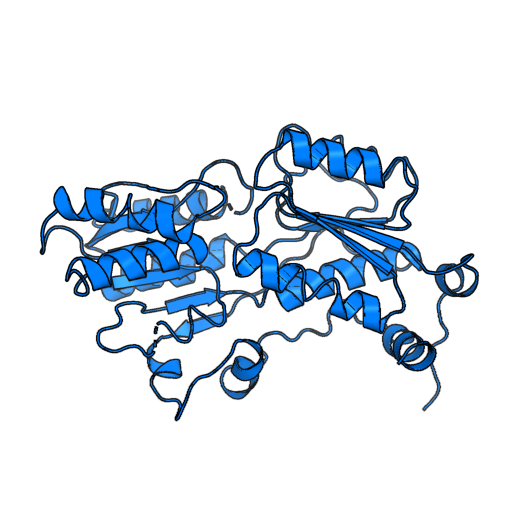7.780 1.00 12.37 152 SER A N 1
ATOM 972 C CA . SER A 1 126 ? 41.157 17.418 6.726 1.00 12.88 152 SER A CA 1
ATOM 973 C C . SER A 1 126 ? 40.857 18.520 5.654 1.00 12.34 152 SER A C 1
ATOM 974 O O . SER A 1 126 ? 40.818 18.211 4.460 1.00 13.75 152 SER A O 1
ATOM 977 N N . LEU A 1 127 ? 40.674 19.745 6.087 1.00 11.01 153 LEU A N 1
ATOM 978 C CA . LEU A 1 127 ? 40.476 20.849 5.106 1.00 10.38 153 LEU A CA 1
ATOM 979 C C . LEU A 1 127 ? 41.628 20.839 4.123 1.00 10.53 153 LEU A C 1
ATOM 980 O O . LEU A 1 127 ? 41.424 21.073 2.899 1.00 11.19 153 LEU A O 1
ATOM 985 N N . THR A 1 128 ? 42.866 20.690 4.601 1.00 10.49 154 THR A N 1
ATOM 986 C CA . THR A 1 128 ? 44.040 20.644 3.771 1.00 9.29 154 THR A CA 1
ATOM 987 C C . THR A 1 128 ? 44.084 19.390 2.901 1.00 10.34 154 THR A C 1
ATOM 988 O O . THR A 1 128 ? 44.398 19.468 1.726 1.00 11.51 154 THR A O 1
ATOM 992 N N . ASN A 1 129 ? 43.896 18.240 3.565 1.00 10.68 155 ASN A N 1
ATOM 993 C CA . ASN A 1 129 ? 43.985 16.985 2.823 1.00 11.46 155 ASN A CA 1
ATOM 994 C C . ASN A 1 129 ? 43.007 16.954 1.691 1.00 11.66 155 ASN A C 1
ATOM 995 O O . ASN A 1 129 ? 43.306 16.367 0.636 1.00 14.42 155 ASN A O 1
ATOM 1000 N N . GLU A 1 130 ? 41.783 17.478 1.885 1.00 11.34 156 GLU A N 1
ATOM 1001 C CA . GLU A 1 130 ? 40.805 17.431 0.832 1.00 11.22 156 GLU A CA 1
ATOM 1002 C C . GLU A 1 130 ? 41.026 18.443 -0.286 1.00 13.29 156 GLU A C 1
ATOM 1003 O O . GLU A 1 130 ? 40.676 18.260 -1.432 1.00 19.70 156 GLU A O 1
ATOM 1009 N N . SER A 1 131 ? 41.566 19.626 0.060 1.00 10.84 157 SER A N 1
ATOM 1010 C CA . SER A 1 131 ? 41.738 20.730 -0.918 1.00 9.71 157 SER A CA 1
ATOM 1011 C C . SER A 1 131 ? 43.064 20.592 -1.642 1.00 11.14 157 SER A C 1
ATOM 1012 O O . SER A 1 131 ? 43.122 20.402 -2.876 1.00 11.48 157 SER A O 1
ATOM 1015 N N . PHE A 1 132 ? 44.138 20.639 -0.879 1.00 11.12 158 PHE A N 1
ATOM 1016 C CA . PHE A 1 132 ? 45.443 20.404 -1.415 1.00 10.62 158 PHE A CA 1
ATOM 1017 C C . PHE A 1 132 ? 45.609 18.984 -1.970 1.00 11.06 158 PHE A C 1
ATOM 1018 O O . PHE A 1 132 ? 46.276 18.764 -2.976 1.00 11.80 158 PHE A O 1
ATOM 1026 N N . GLY A 1 133 ? 44.996 18.021 -1.302 1.00 11.97 159 GLY A N 1
ATOM 1027 C CA . GLY A 1 133 ? 45.044 16.683 -1.843 1.00 12.92 159 GLY A CA 1
ATOM 1028 C C . GLY A 1 133 ? 44.394 16.543 -3.159 1.00 12.32 159 GLY A C 1
ATOM 1029 O O . GLY A 1 133 ? 44.807 15.740 -3.997 1.00 13.23 159 GLY A O 1
ATOM 1030 N N . GLN A 1 134 ? 43.315 17.306 -3.449 1.00 12.64 160 GLN A N 1
ATOM 1031 C CA . GLN A 1 134 ? 42.704 17.295 -4.796 1.00 13.09 160 GLN A CA 1
ATOM 1032 C C . GLN A 1 134 ? 43.644 17.838 -5.788 1.00 12.88 160 GLN A C 1
ATOM 1033 O O . GLN A 1 134 ? 43.666 17.333 -6.923 1.00 13.40 160 GLN A O 1
ATOM 1039 N N . LEU A 1 135 ? 44.407 18.849 -5.440 1.00 11.08 161 LEU A N 1
ATOM 1040 C CA . LEU A 1 135 ? 45.429 19.398 -6.323 1.00 12.01 161 LEU A CA 1
ATOM 1041 C C . LEU A 1 135 ? 46.438 18.292 -6.711 1.00 13.50 161 LEU A C 1
ATOM 1042 O O . LEU A 1 135 ? 46.833 18.029 -7.831 1.00 14.08 161 LEU A O 1
ATOM 1047 N N . VAL A 1 136 ? 46.887 17.577 -5.680 1.00 12.38 162 VAL A N 1
ATOM 1048 C CA . VAL A 1 136 ? 47.865 16.497 -5.895 1.00 12.59 162 VAL A CA 1
ATOM 1049 C C . VAL A 1 136 ? 47.289 15.488 -6.831 1.00 12.94 162 VAL A C 1
ATOM 1050 O O . VAL A 1 136 ? 48.003 14.999 -7.731 1.00 15.86 162 VAL A O 1
ATOM 1054 N N . LYS A 1 137 ? 46.053 15.035 -6.588 1.00 13.81 163 LYS A N 1
ATOM 1055 C CA . LYS A 1 137 ? 45.387 14.013 -7.420 1.00 16.00 163 LYS A CA 1
ATOM 1056 C C . LYS A 1 137 ? 45.296 14.564 -8.863 1.00 18.14 163 LYS A C 1
ATOM 1057 O O . LYS A 1 137 ? 45.638 13.865 -9.823 1.00 17.44 163 LYS A O 1
ATOM 1063 N N . ASP A 1 138 ? 44.829 15.782 -9.039 1.00 16.43 164 ASP A N 1
ATOM 1064 C CA . ASP A 1 138 ? 44.559 16.341 -10.382 1.00 16.57 164 ASP A CA 1
ATOM 1065 C C . ASP A 1 138 ? 45.840 16.485 -11.198 1.00 14.92 164 ASP A C 1
ATOM 1066 O O . ASP A 1 138 ? 45.790 16.392 -12.367 1.00 23.34 164 ASP A O 1
ATOM 1071 N N . PHE A 1 139 ? 46.992 16.710 -10.525 1.00 15.99 165 PHE A N 1
ATOM 1072 C CA . PHE A 1 139 ? 48.256 16.898 -11.193 1.00 17.19 165 PHE A CA 1
ATOM 1073 C C . PHE A 1 139 ? 49.186 15.665 -11.098 1.00 19.45 165 PHE A C 1
ATOM 1074 O O . PHE A 1 139 ? 50.366 15.720 -11.476 1.00 19.48 165 PHE A O 1
ATOM 1082 N N . ASN A 1 140 ? 48.649 14.579 -10.559 1.00 19.90 166 ASN A N 1
ATOM 1083 C CA . ASN A 1 140 ? 49.515 13.364 -10.391 1.00 20.42 166 ASN A CA 1
ATOM 1084 C C . ASN A 1 140 ? 50.843 13.609 -9.727 1.00 20.19 166 ASN A C 1
ATOM 1085 O O . ASN A 1 140 ? 51.896 13.089 -10.073 1.00 23.02 166 ASN A O 1
ATOM 1090 N N . GLY A 1 141 ? 50.795 14.395 -8.700 1.00 16.50 167 GLY A N 1
ATOM 1091 C CA . GLY A 1 141 ? 51.952 14.603 -7.867 1.00 18.74 167 GLY A CA 1
ATOM 1092 C C . GLY A 1 141 ? 53.015 15.466 -8.484 1.00 15.05 167 GLY A C 1
ATOM 1093 O O . GLY A 1 141 ? 54.096 15.587 -7.902 1.00 20.93 167 GLY A O 1
ATOM 1094 N N . LYS A 1 142 ? 52.714 16.163 -9.591 1.00 17.26 168 LYS A N 1
ATOM 1095 C CA . LYS A 1 142 ? 53.745 16.994 -10.255 1.00 17.58 168 LYS A CA 1
ATOM 1096 C C . LYS A 1 142 ? 53.087 18.346 -10.608 1.00 16.09 168 LYS A C 1
ATOM 1097 O O . LYS A 1 142 ? 52.275 18.440 -11.533 1.00 16.82 168 LYS A O 1
ATOM 1103 N N . ALA A 1 143 ? 53.525 19.382 -9.897 1.00 14.91 169 ALA A N 1
ATOM 1104 C CA . ALA A 1 143 ? 52.943 20.720 -10.140 1.00 14.83 169 ALA A CA 1
ATOM 1105 C C . ALA A 1 143 ? 53.843 21.746 -9.531 1.00 14.27 169 ALA A C 1
ATOM 1106 O O . ALA A 1 143 ? 54.376 21.574 -8.400 1.00 15.93 169 ALA A O 1
ATOM 1108 N N . ASN A 1 144 ? 53.927 22.872 -10.241 1.00 12.99 170 ASN A N 1
ATOM 1109 C CA . ASN A 1 144 ? 54.511 24.136 -9.662 1.00 12.66 170 ASN A CA 1
ATOM 1110 C C . ASN A 1 144 ? 53.359 24.952 -9.095 1.00 11.06 170 ASN A C 1
ATOM 1111 O O . ASN A 1 144 ? 52.432 25.244 -9.868 1.00 12.69 170 ASN A O 1
ATOM 1116 N N . ILE A 1 145 ? 53.406 25.304 -7.821 1.00 11.55 171 ILE A N 1
ATOM 1117 C CA . ILE A 1 145 ? 52.252 25.942 -7.137 1.00 11.32 171 ILE A CA 1
ATOM 1118 C C . ILE A 1 145 ? 52.653 27.242 -6.506 1.00 10.42 171 ILE A C 1
ATOM 1119 O O . ILE A 1 145 ? 53.810 27.463 -6.125 1.00 11.77 171 ILE A O 1
ATOM 1124 N N . ILE A 1 146 ? 51.591 28.045 -6.273 1.00 9.26 172 ILE A N 1
ATOM 1125 C CA . ILE A 1 146 ? 51.679 29.160 -5.319 1.00 9.77 172 ILE A CA 1
ATOM 1126 C C . ILE A 1 146 ? 50.764 28.782 -4.141 1.00 9.26 172 ILE A C 1
ATOM 1127 O O . ILE A 1 146 ? 49.675 28.309 -4.371 1.00 10.31 172 ILE A O 1
ATOM 1132 N N . LYS A 1 147 ? 51.214 29.110 -2.936 1.00 9.09 173 LYS A N 1
ATOM 1133 C CA . LYS A 1 147 ? 50.404 28.960 -1.732 1.00 9.26 173 LYS A CA 1
ATOM 1134 C C . LYS A 1 147 ? 49.978 30.388 -1.289 1.00 8.83 173 LYS A C 1
ATOM 1135 O O . LYS A 1 147 ? 50.766 31.296 -1.255 1.00 10.91 173 LYS A O 1
ATOM 1141 N N . LEU A 1 148 ? 48.687 30.458 -0.947 1.00 8.55 174 LEU A N 1
ATOM 1142 C CA . LEU A 1 148 ? 48.143 31.729 -0.326 1.00 8.51 174 LEU A CA 1
ATOM 1143 C C . LEU A 1 148 ? 47.884 31.396 1.128 1.00 9.00 174 LEU A C 1
ATOM 1144 O O . LEU A 1 148 ? 47.083 30.515 1.461 1.00 9.28 174 LEU A O 1
ATOM 1149 N N . TRP A 1 149 ? 48.605 32.094 2.036 1.00 8.50 175 TRP A N 1
ATOM 1150 C CA . TRP A 1 149 ? 48.693 31.674 3.405 1.00 9.16 175 TRP A CA 1
ATOM 1151 C C . TRP A 1 149 ? 49.280 32.866 4.251 1.00 9.51 175 TRP A C 1
ATOM 1152 O O . TRP A 1 149 ? 50.023 33.662 3.677 1.00 11.26 175 TRP A O 1
ATOM 1163 N N . VAL A 1 150 ? 48.922 32.930 5.473 1.00 9.05 176 VAL A N 1
ATOM 1164 C CA . VAL A 1 150 ? 49.500 33.929 6.453 1.00 10.77 176 VAL A CA 1
ATOM 1165 C C . VAL A 1 150 ? 49.880 33.229 7.730 1.00 10.38 176 VAL A C 1
ATOM 1166 O O . VAL A 1 150 ? 49.104 32.462 8.274 1.00 11.67 176 VAL A O 1
ATOM 1170 N N . ALA A 1 151 ? 51.054 33.584 8.258 1.00 11.52 177 ALA A N 1
ATOM 1171 C CA . ALA A 1 151 ? 51.521 32.963 9.503 1.00 12.22 177 ALA A CA 1
ATOM 1172 C C . ALA A 1 151 ? 50.767 33.455 10.712 1.00 12.51 177 ALA A C 1
ATOM 1173 O O . ALA A 1 151 ? 50.225 34.541 10.749 1.00 14.70 177 ALA A O 1
ATOM 1175 N N . GLY A 1 152 ? 50.811 32.632 11.764 1.00 13.65 178 GLY A N 1
ATOM 1176 C CA . GLY A 1 152 ? 50.536 33.086 13.090 1.00 15.27 178 GLY A CA 1
ATOM 1177 C C . GLY A 1 152 ? 49.175 32.894 13.655 1.00 14.08 178 GLY A C 1
ATOM 1178 O O . GLY A 1 152 ? 48.964 33.308 14.858 1.00 20.78 178 GLY A O 1
ATOM 1179 N N . PHE A 1 153 ? 48.215 32.491 12.866 1.00 12.25 179 PHE A N 1
ATOM 1180 C CA . PHE A 1 153 ? 46.893 32.183 13.285 1.00 13.72 179 PHE A CA 1
ATOM 1181 C C . PHE A 1 153 ? 46.775 30.683 13.499 1.00 12.88 179 PHE A C 1
ATOM 1182 O O . PHE A 1 153 ? 47.284 29.928 12.665 1.00 12.77 179 PHE A O 1
ATOM 1190 N N . PRO A 1 154 ? 46.044 30.218 14.513 1.00 13.14 180 PRO A N 1
ATOM 1191 C CA . PRO A 1 154 ? 45.932 28.771 14.755 1.00 13.62 180 PRO A CA 1
ATOM 1192 C C . PRO A 1 154 ? 45.517 27.906 13.530 1.00 11.40 180 PRO A C 1
ATOM 1193 O O . PRO A 1 154 ? 46.234 26.907 13.230 1.00 13.16 180 PRO A O 1
ATOM 1197 N N . PRO A 1 155 ? 44.503 28.295 12.795 1.00 10.85 181 PRO A N 1
ATOM 1198 C CA . PRO A 1 155 ? 44.152 27.475 11.641 1.00 10.23 181 PRO A CA 1
ATOM 1199 C C . PRO A 1 155 ? 45.256 27.461 10.610 1.00 9.76 181 PRO A C 1
ATOM 1200 O O . PRO A 1 155 ? 45.445 26.428 9.908 1.00 10.69 181 PRO A O 1
ATOM 1212 N N . GLU A 1 157 ? 48.510 27.712 11.088 1.00 11.02 183 GLU A N 1
ATOM 1213 C CA A GLU A 1 157 ? 49.575 26.834 11.587 0.48 11.51 183 GLU A CA 1
ATOM 1214 C CA B GLU A 1 157 ? 49.634 26.866 11.446 0.52 11.74 183 GLU A CA 1
ATOM 1215 C C . GLU A 1 157 ? 49.251 25.366 11.294 1.00 11.33 183 GLU A C 1
ATOM 1216 O O . GLU A 1 157 ? 50.090 24.569 10.831 1.00 12.13 183 GLU A O 1
ATOM 1227 N N . ARG A 1 158 ? 48.010 24.998 11.611 1.00 10.87 184 ARG A N 1
ATOM 1228 C CA . ARG A 1 158 ? 47.618 23.604 11.393 1.00 11.06 184 ARG A CA 1
ATOM 1229 C C . ARG A 1 158 ? 47.526 23.238 9.925 1.00 10.44 184 ARG A C 1
ATOM 1230 O O . ARG A 1 158 ? 47.907 22.130 9.521 1.00 11.52 184 ARG A O 1
ATOM 1238 N N . ARG A 1 159 ? 47.033 24.143 9.093 1.00 9.73 185 ARG A N 1
ATOM 1239 C CA . ARG A 1 159 ? 47.003 23.889 7.623 1.00 10.04 185 ARG A CA 1
ATOM 1240 C C . ARG A 1 159 ? 48.401 23.765 7.080 1.00 10.03 185 ARG A C 1
ATOM 1241 O O . ARG A 1 159 ? 48.670 22.877 6.249 1.00 10.91 185 ARG A O 1
ATOM 1249 N N . GLN A 1 160 ? 49.330 24.614 7.521 1.00 10.14 186 GLN A N 1
ATOM 1250 C CA . GLN A 1 160 ? 50.698 24.547 7.031 1.00 10.24 186 GLN A CA 1
ATOM 1251 C C . GLN A 1 160 ? 51.338 23.190 7.439 1.00 11.01 186 GLN A C 1
ATOM 1252 O O . GLN A 1 160 ? 52.043 22.617 6.609 1.00 11.99 186 GLN A O 1
ATOM 1258 N N . ALA A 1 161 ? 51.087 22.701 8.627 1.00 12.10 187 ALA A N 1
ATOM 1259 C CA . ALA A 1 161 ? 51.690 21.399 9.057 1.00 12.37 187 ALA A CA 1
ATOM 1260 C C . ALA A 1 161 ? 51.154 20.271 8.146 1.00 12.21 187 ALA A C 1
ATOM 1261 O O . ALA A 1 161 ? 51.932 19.412 7.704 1.00 13.26 187 ALA A O 1
ATOM 1263 N N . ALA A 1 162 ? 49.840 20.303 7.918 1.00 10.94 188 ALA A N 1
ATOM 1264 C CA . ALA A 1 162 ? 49.265 19.258 7.070 1.00 10.96 188 ALA A CA 1
ATOM 1265 C C . ALA A 1 162 ? 49.794 19.343 5.639 1.00 11.10 188 ALA A C 1
ATOM 1266 O O . ALA A 1 162 ? 50.038 18.310 4.950 1.00 12.02 188 ALA A O 1
ATOM 1268 N N . TYR A 1 163 ? 49.925 20.553 5.109 1.00 10.71 189 TYR A N 1
ATOM 1269 C CA . TYR A 1 163 ? 50.507 20.816 3.819 1.00 11.05 189 TYR A CA 1
ATOM 1270 C C . TYR A 1 163 ? 51.931 20.309 3.738 1.00 11.41 189 TYR A C 1
ATOM 1271 O O . TYR A 1 163 ? 52.313 19.648 2.719 1.00 11.63 189 TYR A O 1
ATOM 1280 N N . GLN A 1 164 ? 52.771 20.596 4.738 1.00 11.82 190 GLN A N 1
ATOM 1281 C CA . GLN A 1 164 ? 54.155 20.133 4.689 1.00 13.79 190 GLN A CA 1
ATOM 1282 C C . GLN A 1 164 ? 54.203 18.588 4.653 1.00 12.78 190 GLN A C 1
ATOM 1283 O O . GLN A 1 164 ? 55.052 18.037 3.951 1.00 12.91 190 GLN A O 1
ATOM 1289 N N . ALA A 1 165 ? 53.280 17.914 5.379 1.00 12.90 191 ALA A N 1
ATOM 1290 C CA . ALA A 1 165 ? 53.247 16.469 5.227 1.00 13.09 191 ALA A CA 1
ATOM 1291 C C . ALA A 1 165 ? 52.945 15.977 3.829 1.00 12.26 191 ALA A C 1
ATOM 1292 O O . ALA A 1 165 ? 53.530 14.969 3.339 1.00 13.50 191 ALA A O 1
ATOM 1294 N N . LEU A 1 166 ? 52.032 16.660 3.133 1.00 12.03 192 LEU A N 1
ATOM 1295 C CA . LEU A 1 166 ? 51.753 16.286 1.751 1.00 12.74 192 LEU A CA 1
ATOM 1296 C C . LEU A 1 166 ? 52.872 16.632 0.812 1.00 12.91 192 LEU A C 1
ATOM 1297 O O . LEU A 1 166 ? 53.094 15.898 -0.199 1.00 14.10 192 LEU A O 1
ATOM 1302 N N . LEU A 1 167 ? 53.629 17.722 1.047 1.00 12.37 193 LEU A N 1
ATOM 1303 C CA . LEU A 1 167 ? 54.801 17.999 0.217 1.00 13.84 193 LEU A CA 1
ATOM 1304 C C . LEU A 1 167 ? 55.852 16.920 0.407 1.00 13.99 193 LEU A C 1
ATOM 1305 O O . LEU A 1 167 ? 56.511 16.519 -0.553 1.00 15.65 193 LEU A O 1
ATOM 1310 N N . LYS A 1 168 ? 55.999 16.408 1.621 1.00 14.18 194 LYS A N 1
ATOM 1311 C CA . LYS A 1 168 ? 56.998 15.361 1.894 1.00 16.82 194 LYS A CA 1
ATOM 1312 C C . LYS A 1 168 ? 56.571 14.067 1.134 1.00 15.01 194 LYS A C 1
ATOM 1313 O O . LYS A 1 168 ? 57.403 13.329 0.542 1.00 17.18 194 LYS A O 1
ATOM 1319 N N . GLN A 1 169 ? 55.265 13.815 1.060 1.00 12.79 195 GLN A N 1
ATOM 1320 C CA . GLN A 1 169 ? 54.769 12.601 0.387 1.00 13.63 195 GLN A CA 1
ATOM 1321 C C . GLN A 1 169 ? 54.964 12.710 -1.108 1.00 13.20 195 GLN A C 1
ATOM 1322 O O . GLN A 1 169 ? 55.165 11.684 -1.735 1.00 12.95 195 GLN A O 1
ATOM 1328 N N . ASN A 1 170 ? 54.924 13.926 -1.696 1.00 13.19 196 ASN A N 1
ATOM 1329 C CA . ASN A 1 170 ? 54.850 14.171 -3.092 1.00 14.37 196 ASN A CA 1
ATOM 1330 C C . ASN A 1 170 ? 55.924 15.131 -3.538 1.00 17.54 196 ASN A C 1
ATOM 1331 O O . ASN A 1 170 ? 55.712 16.374 -3.708 1.00 15.86 196 ASN A O 1
ATOM 1336 N N . PRO A 1 171 ? 57.122 14.624 -3.711 1.00 17.75 197 PRO A N 1
ATOM 1337 C CA . PRO A 1 171 ? 58.292 15.584 -3.959 1.00 20.51 197 PRO A CA 1
ATOM 1338 C C . PRO A 1 171 ? 58.245 16.248 -5.287 1.00 19.15 197 PRO A C 1
ATOM 1339 O O . PRO A 1 171 ? 58.958 17.200 -5.470 1.00 23.98 197 PRO A O 1
ATOM 1343 N N . GLY A 1 172 ? 57.373 15.852 -6.182 1.00 17.66 198 GLY A N 1
ATOM 1344 C CA . GLY A 1 172 ? 57.189 16.561 -7.418 1.00 18.75 198 GLY A CA 1
ATOM 1345 C C . GLY A 1 172 ? 56.265 17.763 -7.335 1.00 16.60 198 GLY A C 1
ATOM 1346 O O . GLY A 1 172 ? 56.052 18.433 -8.353 1.00 19.98 198 GLY A O 1
ATOM 1347 N N . ILE A 1 173 ? 55.810 18.122 -6.153 1.00 15.46 199 ILE A N 1
ATOM 1348 C CA . ILE A 1 173 ? 55.100 19.381 -5.930 1.00 15.39 199 ILE A CA 1
ATOM 1349 C C . ILE A 1 173 ? 56.122 20.403 -5.492 1.00 16.09 199 ILE A C 1
ATOM 1350 O O . ILE A 1 173 ? 56.856 20.196 -4.543 1.00 19.04 199 ILE A O 1
ATOM 1355 N N . THR A 1 174 ? 56.244 21.509 -6.253 1.00 15.23 200 THR A N 1
ATOM 1356 C CA . THR A 1 174 ? 57.211 22.539 -5.984 1.00 16.34 200 THR A CA 1
ATOM 1357 C C . THR A 1 174 ? 56.433 23.799 -5.583 1.00 15.09 200 THR A C 1
ATOM 1358 O O . THR A 1 174 ? 55.667 24.302 -6.382 1.00 14.71 200 THR A O 1
ATOM 1362 N N . GLU A 1 175 ? 56.691 24.342 -4.366 1.00 14.57 201 GLU A N 1
ATOM 1363 C CA . GLU A 1 175 ? 56.137 25.596 -3.966 1.00 13.80 201 GLU A CA 1
ATOM 1364 C C . GLU A 1 175 ? 57.052 26.696 -4.495 1.00 14.83 201 GLU A C 1
ATOM 1365 O O . GLU A 1 175 ? 58.176 26.855 -4.041 1.00 16.83 201 GLU A O 1
ATOM 1371 N N . LEU A 1 176 ? 56.538 27.447 -5.438 1.00 12.70 202 LEU A N 1
ATOM 1372 C CA . LEU A 1 176 ? 57.316 28.580 -6.010 1.00 12.96 202 LEU A CA 1
ATOM 1373 C C . LEU A 1 176 ? 57.420 29.703 -4.995 1.00 14.11 202 LEU A C 1
ATOM 1374 O O . LEU A 1 176 ? 58.486 30.325 -4.885 1.00 16.75 202 LEU A O 1
ATOM 1379 N N . GLU A 1 177 ? 56.296 30.053 -4.349 1.00 12.51 203 GLU A N 1
ATOM 1380 C CA . GLU A 1 177 ? 56.166 31.170 -3.437 1.00 13.76 203 GLU A CA 1
ATOM 1381 C C . GLU A 1 177 ? 54.943 30.960 -2.590 1.00 12.75 203 GLU A C 1
ATOM 1382 O O . GLU A 1 177 ? 53.995 30.299 -2.997 1.00 13.10 203 GLU A O 1
ATOM 1388 N N . SER A 1 178 ? 54.967 31.640 -1.435 1.00 11.94 204 SER A N 1
ATOM 1389 C CA . SER A 1 178 ? 53.821 31.818 -0.598 1.00 11.91 204 SER A CA 1
ATOM 1390 C C . SER A 1 178 ? 53.518 33.318 -0.404 1.00 11.91 204 SER A C 1
ATOM 1391 O O . SER A 1 178 ? 54.453 34.058 -0.155 1.00 16.47 204 SER A O 1
ATOM 1394 N N . ILE A 1 179 ? 52.261 33.661 -0.486 1.00 10.68 205 ILE A N 1
ATOM 1395 C CA A ILE A 1 179 ? 51.758 35.022 -0.450 0.55 12.42 205 ILE A CA 1
ATOM 1396 C CA B ILE A 1 179 ? 51.795 35.022 -0.461 0.45 12.08 205 ILE A CA 1
ATOM 1397 C C . ILE A 1 179 ? 50.647 35.100 0.499 1.00 11.22 205 ILE A C 1
ATOM 1398 O O . ILE A 1 179 ? 49.786 34.201 0.510 1.00 11.90 205 ILE A O 1
ATOM 1407 N N . GLY A 1 180 ? 50.523 36.218 1.258 1.00 11.53 206 GLY A N 1
ATOM 1408 C CA . GLY A 1 180 ? 49.313 36.485 1.984 1.00 12.47 206 GLY A CA 1
ATOM 1409 C C . GLY A 1 180 ? 49.522 37.403 3.182 1.00 12.10 206 GLY A C 1
ATOM 1410 O O . GLY A 1 180 ? 50.468 37.218 3.891 1.00 13.81 206 GLY A O 1
ATOM 1411 N N . ALA A 1 181 ? 48.520 38.275 3.422 1.00 11.93 207 ALA A N 1
ATOM 1412 C CA . ALA A 1 181 ? 48.509 39.104 4.628 1.00 12.61 207 ALA A CA 1
ATOM 1413 C C . ALA A 1 181 ? 47.086 39.408 4.977 1.00 13.45 207 ALA A C 1
ATOM 1414 O O . ALA A 1 181 ? 46.179 39.432 4.114 1.00 13.14 207 ALA A O 1
ATOM 1416 N N . VAL A 1 182 ? 46.871 39.718 6.254 1.00 14.09 208 VAL A N 1
ATOM 1417 C CA . VAL A 1 182 ? 45.605 40.277 6.660 1.00 14.77 208 VAL A CA 1
ATOM 1418 C C . VAL A 1 182 ? 45.663 41.819 6.559 1.00 16.85 208 VAL A C 1
ATOM 1419 O O . VAL A 1 182 ? 46.646 42.409 6.983 1.00 18.39 208 VAL A O 1
ATOM 1423 N N . SER A 1 183 ? 44.689 42.405 5.933 1.00 14.88 209 SER A N 1
ATOM 1424 C CA . SER A 1 183 ? 44.573 43.852 5.743 1.00 15.71 209 SER A CA 1
ATOM 1425 C C . SER A 1 183 ? 43.084 44.172 5.593 1.00 17.85 209 SER A C 1
ATOM 1426 O O . SER A 1 183 ? 42.240 43.305 5.550 1.00 19.43 209 SER A O 1
ATOM 1429 N N . SER A 1 184 ? 42.775 45.479 5.392 1.00 19.23 210 SER A N 1
ATOM 1430 C CA . SER A 1 184 ? 41.390 45.893 5.128 1.00 19.10 210 SER A CA 1
ATOM 1431 C C . SER A 1 184 ? 40.920 45.559 3.718 1.00 22.83 210 SER A C 1
ATOM 1432 O O . SER A 1 184 ? 39.760 45.838 3.344 1.00 26.62 210 SER A O 1
ATOM 1435 N N . ASP A 1 185 ? 41.777 45.137 2.852 1.00 21.15 211 ASP A N 1
ATOM 1436 C CA . ASP A 1 185 ? 41.371 44.759 1.501 1.00 19.66 211 ASP A CA 1
ATOM 1437 C C . ASP A 1 185 ? 42.158 43.500 1.069 1.00 15.91 211 ASP A C 1
ATOM 1438 O O . ASP A 1 185 ? 43.102 43.597 0.207 1.00 16.54 211 ASP A O 1
ATOM 1443 N N . VAL A 1 186 ? 41.772 42.354 1.625 1.00 16.62 212 VAL A N 1
ATOM 1444 C CA . VAL A 1 186 ? 42.549 41.143 1.345 1.00 13.80 212 VAL A CA 1
ATOM 1445 C C . VAL A 1 186 ? 42.400 40.772 -0.095 1.00 14.27 212 VAL A C 1
ATOM 1446 O O . VAL A 1 186 ? 43.323 40.321 -0.723 1.00 13.86 212 VAL A O 1
ATOM 1450 N N . GLN A 1 187 ? 41.205 40.906 -0.660 1.00 18.05 213 GLN A N 1
ATOM 1451 C CA . GLN A 1 187 ? 41.034 40.571 -2.072 1.00 19.33 213 GLN A CA 1
ATOM 1452 C C . GLN A 1 187 ? 41.936 41.352 -3.013 1.00 18.71 213 GLN A C 1
ATOM 1453 O O . GLN A 1 187 ? 42.587 40.817 -3.877 1.00 16.21 213 GLN A O 1
ATOM 1459 N N . GLY A 1 188 ? 41.922 42.713 -2.843 1.00 17.94 214 GLY A N 1
ATOM 1460 C CA . GLY A 1 188 ? 42.728 43.512 -3.704 1.00 20.45 214 GLY A CA 1
ATOM 1461 C C . GLY A 1 188 ? 44.172 43.390 -3.544 1.00 16.13 214 GLY A C 1
ATOM 1462 O O . GLY A 1 188 ? 44.930 43.345 -4.496 1.00 16.86 214 GLY A O 1
ATOM 1463 N N . ASP A 1 189 ? 44.566 43.292 -2.283 1.00 15.33 215 ASP A N 1
ATOM 1464 C CA . ASP A 1 189 ? 45.989 43.116 -1.985 1.00 14.09 215 A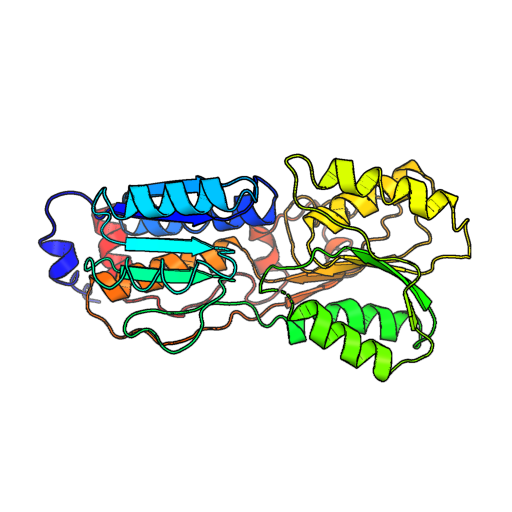SP A CA 1
ATOM 1465 C C . ASP A 1 189 ? 46.491 41.809 -2.566 1.00 12.20 215 ASP A C 1
ATOM 1466 O O . ASP A 1 189 ? 47.522 41.773 -3.182 1.00 12.71 215 ASP A O 1
ATOM 1471 N N . THR A 1 190 ? 45.678 40.739 -2.381 1.00 10.94 216 THR A N 1
ATOM 1472 C CA . THR A 1 190 ? 46.093 39.428 -2.931 1.00 9.52 216 THR A CA 1
ATOM 1473 C C . THR A 1 190 ? 46.165 39.512 -4.419 1.00 9.92 216 THR A C 1
ATOM 1474 O O . THR A 1 190 ? 47.066 38.930 -5.031 1.00 10.91 216 THR A O 1
ATOM 1478 N N . ALA A 1 191 ? 45.144 40.125 -5.041 1.00 9.98 217 ALA A N 1
ATOM 1479 C CA . ALA A 1 191 ? 45.138 40.201 -6.482 1.00 10.66 217 ALA A CA 1
ATOM 1480 C C . ALA A 1 191 ? 46.393 40.913 -7.027 1.00 10.32 217 ALA A C 1
ATOM 1481 O O . ALA A 1 191 ? 47.010 40.500 -8.017 1.00 11.10 217 ALA A O 1
ATOM 1483 N N . ASN A 1 192 ? 46.771 41.979 -6.338 1.00 11.18 218 ASN A N 1
ATOM 1484 C CA . ASN A 1 192 ? 48.001 42.687 -6.782 1.00 11.81 218 ASN A CA 1
ATOM 1485 C C . ASN A 1 192 ? 49.274 41.882 -6.630 1.00 11.13 218 ASN A C 1
ATOM 1486 O O . ASN A 1 192 ? 50.127 41.823 -7.517 1.00 11.80 218 ASN A O 1
ATOM 1491 N N . LYS A 1 193 ? 49.349 41.186 -5.500 1.00 10.70 219 LYS A N 1
ATOM 1492 C CA A LYS A 1 193 ? 50.492 40.346 -5.203 0.42 12.11 219 LYS A CA 1
ATOM 1493 C CA B LYS A 1 193 ? 50.488 40.349 -5.220 0.58 11.80 219 LYS A CA 1
ATOM 1494 C C . LYS A 1 193 ? 50.569 39.150 -6.171 1.00 11.37 219 LYS A C 1
ATOM 1495 O O . LYS A 1 193 ? 51.644 38.819 -6.682 1.00 11.49 219 LYS A O 1
ATOM 1506 N N . VAL A 1 194 ? 49.423 38.519 -6.464 1.00 11.01 220 VAL A N 1
ATOM 1507 C CA . VAL A 1 194 ? 49.411 37.434 -7.408 1.00 9.83 220 VAL A CA 1
ATOM 1508 C C . VAL A 1 194 ? 49.749 37.931 -8.787 1.00 10.85 220 VAL A C 1
ATOM 1509 O O . VAL A 1 194 ? 50.468 37.252 -9.546 1.00 12.31 220 VAL A O 1
ATOM 1513 N N . GLY A 1 195 ? 49.275 39.146 -9.164 1.00 11.57 221 GLY A N 1
ATOM 1514 C CA . GLY A 1 195 ? 49.655 39.673 -10.481 1.00 12.38 221 GLY A CA 1
ATOM 1515 C C . GLY A 1 195 ? 51.160 39.750 -10.666 1.00 11.55 221 GLY A C 1
ATOM 1516 O O . GLY A 1 195 ? 51.677 39.431 -11.755 1.00 13.73 221 GLY A O 1
ATOM 1517 N N . ALA A 1 196 ? 51.900 40.164 -9.618 1.00 10.75 222 ALA A N 1
ATOM 1518 C CA . ALA A 1 196 ? 53.331 40.247 -9.763 1.00 10.55 222 ALA A CA 1
ATOM 1519 C C . ALA A 1 196 ? 53.983 38.849 -9.830 1.00 12.09 222 ALA A C 1
ATOM 1520 O O . ALA A 1 196 ? 54.961 38.670 -10.578 1.00 12.80 222 ALA A O 1
ATOM 1522 N N . VAL A 1 197 ? 53.446 37.857 -9.104 1.00 11.90 223 VAL A N 1
ATOM 1523 C CA . VAL A 1 197 ? 53.982 36.490 -9.161 1.00 14.47 223 VAL A CA 1
ATOM 1524 C C . VAL A 1 197 ? 53.723 35.931 -10.584 1.00 13.34 223 VAL A C 1
ATOM 1525 O O . VAL A 1 197 ? 54.600 35.247 -11.171 1.00 13.74 223 VAL A O 1
ATOM 1529 N N . LEU A 1 198 ? 52.554 36.223 -11.162 1.00 12.15 224 LEU A N 1
ATOM 1530 C CA . LEU A 1 198 ? 52.236 35.783 -12.524 1.00 12.12 224 LEU A CA 1
ATOM 1531 C C . LEU A 1 198 ? 53.232 36.357 -13.554 1.00 13.06 224 LEU A C 1
ATOM 1532 O O . LEU A 1 198 ? 53.578 35.736 -14.581 1.00 14.07 224 LEU A O 1
ATOM 1537 N N . ALA A 1 199 ? 53.715 37.568 -13.260 1.00 11.50 225 ALA A N 1
ATOM 1538 C CA . ALA A 1 199 ? 54.708 38.177 -14.165 1.00 10.83 225 ALA A CA 1
ATOM 1539 C C . ALA A 1 199 ? 56.073 37.568 -14.065 1.00 10.84 225 ALA A C 1
ATOM 1540 O O . ALA A 1 199 ? 56.846 37.562 -15.037 1.00 10.44 225 ALA A O 1
ATOM 1542 N N . LYS A 1 200 ? 56.421 37.058 -12.876 1.00 11.31 226 LYS A N 1
ATOM 1543 C CA . LYS A 1 200 ? 57.693 36.368 -12.675 1.00 10.92 226 LYS A CA 1
ATOM 1544 C C . LYS A 1 200 ? 57.710 34.948 -13.269 1.00 11.48 226 LYS A C 1
ATOM 1545 O O . LYS A 1 200 ? 58.799 34.483 -13.684 1.00 13.40 226 LYS A O 1
ATOM 1551 N N . TYR A 1 201 ? 56.511 34.337 -13.368 1.00 11.09 227 TYR A N 1
ATOM 1552 C CA . TYR A 1 201 ? 56.404 32.938 -13.838 1.00 12.69 227 TYR A CA 1
ATOM 1553 C C . TYR A 1 201 ? 55.329 32.895 -14.916 1.00 12.89 227 TYR A C 1
ATOM 1554 O O . TYR A 1 201 ? 54.141 32.715 -14.646 1.00 14.00 227 TYR A O 1
ATOM 1563 N N . PRO A 1 202 ? 55.777 33.189 -16.132 1.00 13.19 228 PRO A N 1
ATOM 1564 C CA . PRO A 1 202 ? 54.803 33.261 -17.293 1.00 13.51 228 PRO A CA 1
ATOM 1565 C C . PRO A 1 202 ? 54.088 31.936 -17.575 1.00 12.18 228 PRO A C 1
ATOM 1566 O O . PRO A 1 202 ? 54.407 30.859 -17.008 1.00 13.63 228 PRO A O 1
ATOM 1570 N N . LYS A 1 203 ? 53.105 32.033 -18.430 1.00 14.17 229 LYS A N 1
ATOM 1571 C CA . LYS A 1 203 ? 52.224 30.928 -18.790 1.00 13.83 229 LYS A CA 1
ATOM 1572 C C . LYS A 1 203 ? 53.046 29.669 -19.072 1.00 15.51 229 LYS A C 1
ATOM 1573 O O . LYS A 1 203 ? 54.001 29.618 -19.865 1.00 16.73 229 LYS A O 1
ATOM 1579 N N . GLY A 1 204 ? 52.713 28.621 -18.300 1.00 15.58 230 GLY A N 1
ATOM 1580 C CA . GLY A 1 204 ? 53.435 27.296 -18.354 1.00 15.69 230 GLY A CA 1
ATOM 1581 C C . GLY A 1 204 ? 54.249 27.054 -17.118 1.00 16.38 230 GLY A C 1
ATOM 1582 O O . GLY A 1 204 ? 54.653 25.907 -16.855 1.00 19.87 230 GLY A O 1
ATOM 1583 N N . LYS A 1 205 ? 54.606 28.107 -16.372 1.00 12.90 231 LYS A N 1
ATOM 1584 C CA . LYS A 1 205 ? 55.485 27.975 -15.238 1.00 13.03 231 LYS A CA 1
ATOM 1585 C C . LYS A 1 205 ? 54.771 27.799 -13.911 1.00 12.10 231 LYS A C 1
ATOM 1586 O O . LYS A 1 205 ? 55.432 27.485 -12.887 1.00 15.24 231 LYS A O 1
ATOM 1592 N N . ILE A 1 206 ? 53.445 27.972 -13.892 1.00 11.44 232 ILE A N 1
ATOM 1593 C CA . ILE A 1 206 ? 52.623 27.743 -12.687 1.00 11.43 232 ILE A CA 1
ATOM 1594 C C . ILE A 1 206 ? 51.487 26.801 -13.147 1.00 11.37 232 ILE A C 1
ATOM 1595 O O . ILE A 1 206 ? 50.814 27.058 -14.126 1.00 12.33 232 ILE A O 1
ATOM 1600 N N . ASP A 1 207 ? 51.275 25.764 -12.338 1.00 10.90 233 ASP A N 1
ATOM 1601 C CA . ASP A 1 207 ? 50.152 24.853 -12.595 1.00 12.32 233 ASP A CA 1
ATOM 1602 C C . ASP A 1 207 ? 48.905 25.101 -11.768 1.00 11.05 233 ASP A C 1
ATOM 1603 O O . ASP A 1 207 ? 47.768 24.945 -12.265 1.00 11.45 233 ASP A O 1
ATOM 1608 N N . ALA A 1 208 ? 49.090 25.479 -10.467 1.00 10.67 234 ALA A N 1
ATOM 1609 C CA . ALA A 1 208 ? 47.972 25.560 -9.596 1.00 9.68 234 ALA A CA 1
ATOM 1610 C C . ALA A 1 208 ? 48.287 26.515 -8.456 1.00 9.29 234 ALA A C 1
ATOM 1611 O O . ALA A 1 208 ? 49.442 26.772 -8.141 1.00 10.12 234 ALA A O 1
ATOM 1613 N N . ILE A 1 209 ? 47.193 26.936 -7.783 1.00 8.95 235 ILE A N 1
ATOM 1614 C CA . ILE A 1 209 ? 47.268 27.759 -6.583 1.00 8.88 235 ILE A CA 1
ATOM 1615 C C . ILE A 1 209 ? 46.427 27.127 -5.483 1.00 9.29 235 ILE A C 1
ATOM 1616 O O . ILE A 1 209 ? 45.269 26.769 -5.740 1.00 10.18 235 ILE A O 1
ATOM 1621 N N . TRP A 1 210 ? 47.018 27.021 -4.295 1.00 9.21 236 TRP A N 1
ATOM 1622 C CA . TRP A 1 210 ? 46.259 26.551 -3.121 1.00 9.24 236 TRP A CA 1
ATOM 1623 C C . TRP A 1 210 ? 45.994 27.723 -2.214 1.00 9.19 236 TRP A C 1
ATOM 1624 O O . TRP A 1 210 ? 46.929 28.315 -1.667 1.00 10.27 236 TRP A O 1
ATOM 1635 N N . GLY A 1 211 ? 44.674 28.037 -2.074 1.00 8.55 237 GLY A N 1
ATOM 1636 C CA . GLY A 1 211 ? 44.310 29.139 -1.206 1.00 9.70 237 GLY A CA 1
ATOM 1637 C C . GLY A 1 211 ? 43.754 28.618 0.116 1.00 10.56 237 GLY A C 1
ATOM 1638 O O . GLY A 1 211 ? 42.749 27.915 0.177 1.00 10.60 237 GLY A O 1
ATOM 1639 N N . THR A 1 212 ? 44.438 29.061 1.229 1.00 8.82 238 THR A N 1
ATOM 1640 C CA . THR A 1 212 ? 44.089 28.549 2.552 1.00 8.69 238 THR A CA 1
ATOM 1641 C C . THR A 1 212 ? 42.980 29.296 3.238 1.00 9.59 238 THR A C 1
ATOM 1642 O O . THR A 1 212 ? 42.504 28.887 4.254 1.00 10.65 238 THR A O 1
ATOM 1646 N N . TRP A 1 213 ? 42.482 30.353 2.567 1.00 9.00 239 TRP A N 1
ATOM 1647 C CA . TRP A 1 213 ? 41.365 31.161 3.042 1.00 8.45 239 TRP A CA 1
ATOM 1648 C C . TRP A 1 213 ? 40.704 31.745 1.809 1.00 8.31 239 TRP A C 1
ATOM 1649 O O . TRP A 1 213 ? 41.413 32.225 0.928 1.00 9.84 239 TRP A O 1
ATOM 1660 N N . ASP A 1 214 ? 39.407 31.704 1.709 1.00 8.44 240 ASP A N 1
ATOM 1661 C CA . ASP A 1 214 ? 38.777 32.124 0.459 1.00 8.64 240 ASP A CA 1
ATOM 1662 C C . ASP A 1 214 ? 38.913 33.633 0.201 1.00 9.89 240 ASP A C 1
ATOM 1663 O O . ASP A 1 214 ? 38.782 34.048 -0.957 1.00 10.59 240 ASP A O 1
ATOM 1668 N N . ALA A 1 215 ? 39.247 34.443 1.240 1.00 9.18 241 ALA A N 1
ATOM 1669 C CA . ALA A 1 215 ? 39.592 35.835 0.945 1.00 9.52 241 ALA A CA 1
ATOM 1670 C C . ALA A 1 215 ? 40.780 35.931 0.055 1.00 9.16 241 ALA A C 1
ATOM 1671 O O . ALA A 1 215 ? 40.845 36.803 -0.838 1.00 10.81 241 ALA A O 1
ATOM 1673 N N . PHE A 1 216 ? 41.782 35.095 0.265 1.00 8.79 242 PHE A N 1
ATOM 1674 C CA . PHE A 1 216 ? 42.912 35.019 -0.623 1.00 8.68 242 PHE A CA 1
ATOM 1675 C C . PHE A 1 216 ? 42.505 34.479 -1.986 1.00 9.01 242 PHE A C 1
ATOM 1676 O O . PHE A 1 216 ? 42.897 35.074 -3.008 1.00 9.19 242 PHE A O 1
ATOM 1684 N N . THR A 1 217 ? 41.765 33.402 -2.037 1.00 8.32 243 THR A N 1
ATOM 1685 C CA . THR A 1 217 ? 41.439 32.784 -3.293 1.00 8.96 243 THR A CA 1
ATOM 1686 C C . THR A 1 217 ? 40.614 33.734 -4.156 1.00 9.01 243 THR A C 1
ATOM 1687 O O . THR A 1 217 ? 40.826 33.761 -5.368 1.00 9.78 243 THR A O 1
ATOM 1691 N N . GLN A 1 218 ? 39.728 34.538 -3.544 1.00 8.47 244 GLN A N 1
ATOM 1692 C CA . GLN A 1 218 ? 39.001 35.509 -4.335 1.00 8.49 244 GLN A CA 1
ATOM 1693 C C . GLN A 1 218 ? 39.935 36.471 -5.036 1.00 8.53 244 GLN A C 1
ATOM 1694 O O . GLN A 1 218 ? 39.678 36.863 -6.211 1.00 10.83 244 GLN A O 1
ATOM 1700 N N . GLY A 1 219 ? 40.948 36.940 -4.318 1.00 9.41 245 GLY A N 1
ATOM 1701 C CA . GLY A 1 219 ? 41.884 37.841 -4.978 1.00 9.59 245 GLY A CA 1
ATOM 1702 C C . GLY A 1 219 ? 42.682 37.177 -6.046 1.00 8.77 245 GLY A C 1
ATOM 1703 O O . GLY A 1 219 ? 42.988 37.732 -7.145 1.00 9.70 245 GLY A O 1
ATOM 1704 N N . ALA A 1 220 ? 43.155 35.922 -5.785 1.00 9.75 246 ALA A N 1
ATOM 1705 C CA . ALA A 1 220 ? 43.861 35.188 -6.861 1.00 8.78 246 ALA A CA 1
ATOM 1706 C C . ALA A 1 220 ? 42.997 34.989 -8.055 1.00 9.82 246 ALA A C 1
ATOM 1707 O O . ALA A 1 220 ? 43.507 35.097 -9.174 1.00 9.91 246 ALA A O 1
ATOM 1709 N N . TYR A 1 221 ? 41.750 34.668 -7.870 1.00 9.32 247 TYR A N 1
ATOM 1710 C CA . TYR A 1 221 ? 40.804 34.491 -8.962 1.00 9.31 247 TYR A CA 1
ATOM 1711 C C . TYR A 1 221 ? 40.732 35.733 -9.879 1.00 10.10 247 TYR A C 1
ATOM 1712 O O . TYR A 1 221 ? 40.824 35.675 -11.087 1.00 10.06 247 TYR A O 1
ATOM 1721 N N . LYS A 1 222 ? 40.581 36.892 -9.184 1.00 9.97 248 LYS A N 1
ATOM 1722 C CA . LYS A 1 222 ? 40.580 38.170 -9.978 1.00 9.96 248 LYS A CA 1
ATOM 1723 C C . LYS A 1 222 ? 41.851 38.330 -10.735 1.00 10.18 248 LYS A C 1
ATOM 1724 O O . LYS A 1 222 ? 41.815 38.703 -11.916 1.00 11.49 248 LYS A O 1
ATOM 1730 N N . ALA A 1 223 ? 42.993 38.062 -10.123 1.00 9.57 249 ALA A N 1
ATOM 1731 C CA . ALA A 1 223 ? 44.230 38.201 -10.842 1.00 10.83 249 ALA A CA 1
ATOM 1732 C C . ALA A 1 223 ? 44.287 37.233 -12.028 1.00 9.42 249 ALA A C 1
ATOM 1733 O O . ALA A 1 223 ? 44.780 37.608 -13.121 1.00 10.46 249 ALA A O 1
ATOM 1735 N N . LEU A 1 224 ? 43.837 36.011 -11.846 1.00 9.27 250 LEU A N 1
ATOM 1736 C CA . LEU A 1 224 ? 43.888 35.059 -13.004 1.00 9.92 250 LEU A CA 1
ATOM 1737 C C . LEU A 1 224 ? 43.041 35.542 -14.154 1.00 11.05 250 LEU A C 1
ATOM 1738 O O . LEU A 1 224 ? 43.406 35.465 -15.329 1.00 11.80 250 LEU A O 1
ATOM 1743 N N . GLN A 1 225 ? 41.832 36.013 -13.851 1.00 11.13 251 GLN A N 1
ATOM 1744 C CA . GLN A 1 225 ? 40.951 36.506 -14.923 1.00 12.84 251 GLN A CA 1
ATOM 1745 C C . GLN A 1 225 ? 41.557 37.695 -15.604 1.00 12.67 251 GLN A C 1
ATOM 1746 O O . GLN A 1 225 ? 41.643 37.761 -16.819 1.00 14.51 251 GLN A O 1
ATOM 1752 N N . GLU A 1 226 ? 41.982 38.705 -14.808 1.00 11.43 252 GLU A N 1
ATOM 1753 C CA . GLU A 1 226 ? 42.399 39.988 -15.396 1.00 12.14 252 GLU A CA 1
ATOM 1754 C C . GLU A 1 226 ? 43.699 39.872 -16.156 1.00 12.37 252 GLU A C 1
ATOM 1755 O O . GLU A 1 226 ? 43.946 40.648 -17.062 1.00 13.74 252 GLU A O 1
ATOM 1761 N N . ASN A 1 227 ? 44.588 38.937 -15.736 1.00 10.95 253 ASN A N 1
ATOM 1762 C CA . ASN A 1 227 ? 45.852 38.723 -16.386 1.00 11.54 253 ASN A CA 1
ATOM 1763 C C . ASN A 1 227 ? 45.816 37.631 -17.485 1.00 12.37 253 ASN A C 1
ATOM 1764 O O . ASN A 1 227 ? 46.849 37.277 -18.047 1.00 15.30 253 ASN A O 1
ATOM 1769 N N . GLY A 1 228 ? 44.649 37.055 -17.739 1.00 12.05 254 GLY A N 1
ATOM 1770 C CA . GLY A 1 228 ? 44.566 35.986 -18.791 1.00 13.39 254 GLY A CA 1
ATOM 1771 C C . GLY A 1 228 ? 45.332 34.740 -18.443 1.00 12.47 254 GLY A C 1
ATOM 1772 O O . GLY A 1 228 ? 45.950 34.110 -19.307 1.00 15.58 254 GLY A O 1
ATOM 1773 N N . ARG A 1 229 ? 45.283 34.346 -17.177 1.00 11.35 255 ARG A N 1
ATOM 1774 C CA . ARG A 1 229 ? 46.022 33.192 -16.649 1.00 11.13 255 ARG A CA 1
ATOM 1775 C C . ARG A 1 229 ? 45.111 32.104 -16.085 1.00 11.28 255 ARG A C 1
ATOM 1776 O O . ARG A 1 229 ? 45.512 31.431 -15.129 1.00 12.40 255 ARG A O 1
ATOM 1784 N N . THR A 1 230 ? 43.951 31.932 -16.678 1.00 11.53 256 THR A N 1
ATOM 1785 C CA . THR A 1 230 ? 42.990 30.967 -16.181 1.00 12.51 256 THR A CA 1
ATOM 1786 C C . THR A 1 230 ? 43.323 29.496 -16.525 1.00 12.44 256 THR A C 1
ATOM 1787 O O . THR A 1 230 ? 42.590 28.607 -16.100 1.00 14.89 256 THR A O 1
ATOM 1791 N N . GLU A 1 231 ? 44.459 29.257 -17.165 1.00 12.26 257 GLU A N 1
ATOM 1792 C CA . GLU A 1 231 ? 44.956 27.884 -17.241 1.00 13.25 257 GLU A CA 1
ATOM 1793 C C . GLU A 1 231 ? 45.405 27.366 -15.869 1.00 13.38 257 GLU A C 1
ATOM 1794 O O . GLU A 1 231 ? 45.502 26.158 -15.719 1.00 15.26 257 GLU A O 1
ATOM 1800 N N . ILE A 1 232 ? 45.724 28.265 -14.948 1.00 10.98 258 ILE A N 1
ATOM 1801 C CA . ILE A 1 232 ? 46.089 27.892 -13.560 1.00 10.37 258 ILE A CA 1
ATOM 1802 C C . ILE A 1 232 ? 44.875 27.541 -12.838 1.00 11.59 258 ILE A C 1
ATOM 1803 O O . ILE A 1 232 ? 43.916 28.276 -12.774 1.00 13.41 258 ILE A O 1
ATOM 1808 N N . LYS A 1 233 ? 44.885 26.375 -12.134 1.00 11.07 259 LYS A N 1
ATOM 1809 C CA . LYS A 1 233 ? 43.741 25.908 -11.383 1.00 11.33 259 LYS A CA 1
ATOM 1810 C C . LYS A 1 233 ? 43.799 26.277 -9.903 1.00 11.12 259 LYS A C 1
ATOM 1811 O O . LYS A 1 233 ? 44.873 26.247 -9.316 1.00 11.65 259 LYS A O 1
ATOM 1817 N N . LEU A 1 234 ? 42.646 26.620 -9.346 1.00 10.24 260 LEU A N 1
ATOM 1818 C CA . LEU A 1 234 ? 42.547 27.067 -7.979 1.00 10.71 260 LEU A CA 1
ATOM 1819 C C . LEU A 1 234 ? 41.842 26.034 -7.056 1.00 9.56 260 LEU A C 1
ATOM 1820 O O . LEU A 1 234 ? 40.789 25.502 -7.452 1.00 11.01 260 LEU A O 1
ATOM 1825 N N . TYR A 1 235 ? 42.426 25.811 -5.891 1.00 9.32 261 TYR A N 1
ATOM 1826 C CA . TYR A 1 235 ? 41.901 24.867 -4.890 1.00 9.21 261 TYR A CA 1
ATOM 1827 C C . TYR A 1 235 ? 41.854 25.643 -3.601 1.00 8.64 261 TYR A C 1
ATOM 1828 O O . TYR A 1 235 ? 42.865 26.139 -3.146 1.00 11.91 261 TYR A O 1
ATOM 1837 N N . SER A 1 236 ? 40.649 25.701 -2.974 1.00 9.06 262 SER A N 1
ATOM 1838 C CA . SER A 1 236 ? 40.459 26.538 -1.792 1.00 8.84 262 SER A CA 1
ATOM 1839 C C . SER A 1 236 ? 39.877 25.822 -0.613 1.00 9.54 262 SER A C 1
ATOM 1840 O O . SER A 1 236 ? 39.118 24.867 -0.708 1.00 9.77 262 SER A O 1
ATOM 1843 N N . ILE A 1 237 ? 40.109 26.469 0.521 1.00 8.70 263 ILE A N 1
ATOM 1844 C CA . ILE A 1 237 ? 39.376 26.291 1.775 1.00 8.75 263 ILE A CA 1
ATOM 1845 C C . ILE A 1 237 ? 38.363 27.444 1.899 1.00 8.62 263 ILE A C 1
ATOM 1846 O O . ILE A 1 237 ? 38.632 28.572 1.382 1.00 10.45 263 ILE A O 1
ATOM 1851 N N . ASP A 1 238 ? 37.266 27.165 2.517 1.00 8.98 264 ASP A N 1
ATOM 1852 C CA . ASP A 1 238 ? 36.165 28.080 2.798 1.00 9.24 264 ASP A CA 1
ATOM 1853 C C . ASP A 1 238 ? 35.147 28.247 1.680 1.00 9.56 264 ASP A C 1
ATOM 1854 O O . ASP A 1 238 ? 35.476 27.949 0.542 1.00 12.00 264 ASP A O 1
ATOM 1859 N N . ILE A 1 239 ? 33.964 28.750 2.005 1.00 9.53 265 ILE A N 1
ATOM 1860 C CA . ILE A 1 239 ? 32.988 29.052 0.990 1.00 9.92 265 ILE A CA 1
ATOM 1861 C C . ILE A 1 239 ? 32.220 30.284 1.388 1.00 10.58 265 ILE A C 1
ATOM 1862 O O . ILE A 1 239 ? 32.124 30.665 2.548 1.00 11.46 265 ILE A O 1
ATOM 1867 N N . SER A 1 240 ? 31.676 30.977 0.389 1.00 9.23 266 SER A N 1
ATOM 1868 C CA . SER A 1 240 ? 30.888 32.174 0.540 1.00 10.61 266 SER A CA 1
ATOM 1869 C C . SER A 1 240 ? 30.037 32.304 -0.709 1.00 11.07 266 SER A C 1
ATOM 1870 O O . SER A 1 240 ? 30.294 31.642 -1.727 1.00 11.42 266 SER A O 1
ATOM 1873 N N . ASN A 1 241 ? 29.077 33.246 -0.709 1.00 11.38 267 ASN A N 1
ATOM 1874 C CA . ASN A 1 241 ? 28.245 33.440 -1.876 1.00 12.84 267 ASN A CA 1
ATOM 1875 C C . ASN A 1 241 ? 29.102 33.818 -3.051 1.00 12.90 267 ASN A C 1
ATOM 1876 O O . ASN A 1 241 ? 28.836 33.328 -4.184 1.00 14.26 267 ASN A O 1
ATOM 1881 N N . GLN A 1 242 ? 30.061 34.695 -2.893 1.00 12.03 268 GLN A N 1
ATOM 1882 C CA A GLN A 1 242 ? 30.955 35.097 -3.973 0.53 13.72 268 GLN A CA 1
ATOM 1883 C CA B GLN A 1 242 ? 30.893 35.085 -4.009 0.47 12.11 268 GLN A CA 1
ATOM 1884 C C . GLN A 1 242 ? 31.649 33.908 -4.607 1.00 12.41 268 GLN A C 1
ATOM 1885 O O . GLN A 1 242 ? 31.698 33.782 -5.808 1.00 13.61 268 GLN A O 1
ATOM 1896 N N . ASP A 1 243 ? 32.171 33.030 -3.772 1.00 12.48 269 ASP A N 1
ATOM 1897 C CA . ASP A 1 243 ? 32.945 31.900 -4.342 1.00 11.54 269 ASP A CA 1
ATOM 1898 C C . ASP A 1 243 ? 32.069 31.055 -5.224 1.00 10.63 269 ASP A C 1
ATOM 1899 O O . ASP A 1 243 ? 32.524 30.544 -6.251 1.00 12.20 269 ASP A O 1
ATOM 1904 N N . LEU A 1 244 ? 30.826 30.799 -4.766 1.00 11.57 270 LEU A N 1
ATOM 1905 C CA . LEU A 1 244 ? 29.893 30.013 -5.594 1.00 10.80 270 LEU A CA 1
ATOM 1906 C C . LEU A 1 244 ? 29.665 30.672 -6.938 1.00 12.36 270 LEU A C 1
ATOM 1907 O O . LEU A 1 244 ? 29.582 29.976 -7.977 1.00 13.80 270 LEU A O 1
ATOM 1912 N N . GLN A 1 245 ? 29.466 31.974 -6.977 1.00 13.03 271 GLN A N 1
ATOM 1913 C CA . GLN A 1 245 ? 29.365 32.695 -8.273 1.00 14.01 271 GLN A CA 1
ATOM 1914 C C . GLN A 1 245 ? 30.651 32.559 -9.107 1.00 14.06 271 GLN A C 1
ATOM 1915 O O . GLN A 1 245 ? 30.574 32.347 -10.302 1.00 14.78 271 GLN A O 1
ATOM 1921 N N . LEU A 1 246 ? 31.778 32.703 -8.449 1.00 13.91 272 LEU A N 1
ATOM 1922 C CA . LEU A 1 246 ? 33.049 32.604 -9.215 1.00 13.50 272 LEU A CA 1
ATOM 1923 C C . LEU A 1 246 ? 33.240 31.196 -9.794 1.00 12.56 272 LEU A C 1
ATOM 1924 O O . LEU A 1 246 ? 33.744 31.111 -10.886 1.00 14.79 272 LEU A O 1
ATOM 1942 N N . ARG A 1 248 ? 31.037 29.424 -11.015 1.00 15.49 274 ARG A N 1
ATOM 1943 C CA . ARG A 1 248 ? 30.060 29.375 -12.189 1.00 16.78 274 ARG A CA 1
ATOM 1944 C C . ARG A 1 248 ? 30.418 30.327 -13.360 1.00 17.59 274 ARG A C 1
ATOM 1945 O O . ARG A 1 248 ? 29.790 30.188 -14.382 1.00 25.10 274 ARG A O 1
ATOM 1953 N N . GLU A 1 249 ? 31.436 31.187 -13.228 1.00 17.20 275 GLU A N 1
ATOM 1954 C CA . GLU A 1 249 ? 31.748 32.145 -14.276 1.00 17.14 275 GLU A CA 1
ATOM 1955 C C . GLU A 1 249 ? 32.440 31.408 -15.420 1.00 20.04 275 GLU A C 1
ATOM 1956 O O . GLU A 1 249 ? 33.084 30.365 -15.286 1.00 21.21 275 GLU A O 1
ATOM 1962 N N . ALA A 1 250 ? 32.324 32.042 -16.613 1.00 21.53 276 ALA A N 1
ATOM 1963 C CA . ALA A 1 250 ? 33.006 31.576 -17.761 1.00 25.18 276 ALA A CA 1
ATOM 1964 C C . ALA A 1 250 ? 34.504 31.492 -17.500 1.00 17.13 276 ALA A C 1
ATOM 1965 O O . ALA A 1 250 ? 35.137 32.514 -16.971 1.00 21.13 276 ALA A O 1
ATOM 1967 N N . ASN A 1 251 ? 35.081 30.427 -17.943 1.00 21.15 277 ASN A N 1
ATOM 1968 C CA . ASN A 1 251 ? 36.541 30.220 -17.851 1.00 20.66 277 ASN A CA 1
ATOM 1969 C C . ASN A 1 251 ? 37.056 30.052 -16.433 1.00 20.60 277 ASN A C 1
ATOM 1970 O O . ASN A 1 251 ? 38.283 30.146 -16.161 1.00 20.92 277 ASN A O 1
ATOM 1975 N N . SER A 1 252 ? 36.131 29.936 -15.484 1.00 18.18 278 SER A N 1
ATOM 1976 C CA . SER A 1 252 ? 36.514 29.831 -14.154 1.00 16.42 278 SER A CA 1
ATOM 1977 C C . SER A 1 252 ? 37.463 28.663 -13.772 1.00 16.37 278 SER A C 1
ATOM 1978 O O . SER A 1 252 ? 37.168 27.522 -13.977 1.00 16.73 278 SER A O 1
ATOM 1981 N N . PRO A 1 253 ? 38.612 29.019 -13.199 1.00 14.19 279 PRO A N 1
ATOM 1982 C CA . PRO A 1 253 ? 39.610 28.053 -12.733 1.00 16.30 279 PRO A CA 1
ATOM 1983 C C . PRO A 1 253 ? 39.360 27.561 -11.299 1.00 14.65 279 PRO A C 1
ATOM 1984 O O . PRO A 1 253 ? 40.184 26.854 -10.770 1.00 15.13 279 PRO A O 1
ATOM 1988 N N . TRP A 1 254 ? 38.242 27.920 -10.671 1.00 12.88 280 TRP A N 1
ATOM 1989 C CA . TRP A 1 254 ? 38.031 27.612 -9.238 1.00 13.29 280 TRP A CA 1
ATOM 1990 C C . TRP A 1 254 ? 37.426 26.200 -9.114 1.00 12.22 280 TRP A C 1
ATOM 1991 O O . TRP A 1 254 ? 36.231 26.019 -9.265 1.00 12.80 280 TRP A O 1
ATOM 2002 N N . LYS A 1 255 ? 38.285 25.211 -8.865 1.00 11.48 281 LYS A N 1
ATOM 2003 C CA . LYS A 1 255 ? 37.920 23.811 -8.969 1.00 12.12 281 LYS A CA 1
ATOM 2004 C C . LYS A 1 255 ? 37.231 23.211 -7.744 1.00 11.79 281 LYS A C 1
ATOM 2005 O O . LYS A 1 255 ? 36.383 22.332 -7.918 1.00 13.49 281 LYS A O 1
ATOM 2011 N N . VAL A 1 256 ? 37.585 23.676 -6.559 1.00 11.61 282 VAL A N 1
ATOM 2012 C CA . VAL A 1 256 ? 37.051 23.057 -5.345 1.00 11.22 282 VAL A CA 1
ATOM 2013 C C . VAL A 1 256 ? 37.145 24.068 -4.230 1.00 9.36 282 VAL A C 1
ATOM 2014 O O . VAL A 1 256 ? 38.097 24.850 -4.158 1.00 10.65 282 VAL A O 1
ATOM 2018 N N . SER A 1 257 ? 36.166 23.969 -3.309 1.00 10.46 283 SER A N 1
ATOM 2019 C CA . SER A 1 257 ? 36.224 24.636 -2.015 1.00 10.04 283 SER A CA 1
ATOM 2020 C C . SER A 1 257 ? 35.920 23.532 -0.996 1.00 10.48 283 SER A C 1
ATOM 2021 O O . SER A 1 257 ? 34.902 22.831 -1.124 1.00 12.32 283 SER A O 1
ATOM 2024 N N . VAL A 1 258 ? 36.700 23.456 0.063 1.00 8.32 284 VAL A N 1
ATOM 2025 C CA . VAL A 1 258 ? 36.473 22.536 1.168 1.00 8.70 284 VAL A CA 1
ATOM 2026 C C . VAL A 1 258 ? 36.120 23.432 2.380 1.00 7.56 284 VAL A C 1
ATOM 2027 O O . VAL A 1 258 ? 36.950 24.300 2.687 1.00 9.88 284 VAL A O 1
ATOM 2031 N N . ALA A 1 259 ? 34.940 23.201 2.953 1.00 8.47 285 ALA A N 1
ATOM 2032 C CA . ALA A 1 259 ? 34.438 24.279 3.845 1.00 9.53 285 ALA A CA 1
ATOM 2033 C C . ALA A 1 259 ? 33.437 23.798 4.870 1.00 10.23 285 ALA A C 1
ATOM 2034 O O . ALA A 1 259 ? 32.779 22.786 4.684 1.00 11.97 285 ALA A O 1
ATOM 2036 N N . VAL A 1 260 ? 33.368 24.588 5.931 1.00 10.68 286 VAL A N 1
ATOM 2037 C CA . VAL A 1 260 ? 32.317 24.557 6.931 1.00 10.83 286 VAL A CA 1
ATOM 2038 C C . VAL A 1 260 ? 31.513 25.832 6.768 1.00 10.65 286 VAL A C 1
ATOM 2039 O O . VAL A 1 260 ? 32.108 26.915 6.526 1.00 12.82 286 VAL A O 1
ATOM 2043 N N . ASP A 1 261 ? 30.233 25.783 6.949 1.00 11.03 287 ASP A N 1
ATOM 2044 C CA . ASP A 1 261 ? 29.381 27.012 6.860 1.00 11.83 287 ASP A CA 1
ATOM 2045 C C . ASP A 1 261 ? 29.756 27.898 8.092 1.00 11.17 287 ASP A C 1
ATOM 2046 O O . ASP A 1 261 ? 29.537 27.500 9.233 1.00 10.08 287 ASP A O 1
ATOM 2051 N N . PRO A 1 262 ? 30.324 29.110 7.862 1.00 9.38 288 PRO A N 1
ATOM 2052 C CA . PRO A 1 262 ? 30.665 29.930 9.022 1.00 9.86 288 PRO A CA 1
ATOM 2053 C C . PRO A 1 262 ? 29.517 30.360 9.797 1.00 9.16 288 PRO A C 1
ATOM 2054 O O . PRO A 1 262 ? 29.719 30.635 11.022 1.00 10.27 288 PRO A O 1
ATOM 2058 N N . LYS A 1 263 ? 28.323 30.437 9.236 1.00 10.18 289 LYS A N 1
ATOM 2059 C CA . LYS A 1 263 ? 27.158 30.786 10.039 1.00 10.21 289 LYS A CA 1
ATOM 2060 C C . LYS A 1 263 ? 26.946 29.708 11.108 1.00 10.93 289 LYS A C 1
ATOM 2061 O O . LYS A 1 263 ? 26.506 30.025 12.208 1.00 11.67 289 LYS A O 1
ATOM 2067 N N . LEU A 1 264 ? 27.142 28.439 10.773 1.00 11.14 290 LEU A N 1
ATOM 2068 C CA . LEU A 1 264 ? 27.020 27.350 11.770 1.00 9.57 290 LEU A CA 1
ATOM 2069 C C . LEU A 1 264 ? 28.068 27.474 12.812 1.00 9.64 290 LEU A C 1
ATOM 2070 O O . LEU A 1 264 ? 27.781 27.192 13.980 1.00 11.05 290 LEU A O 1
ATOM 2075 N N . ILE A 1 265 ? 29.308 27.812 12.452 1.00 9.53 291 ILE A N 1
ATOM 2076 C CA . ILE A 1 265 ? 30.319 27.999 13.475 1.00 8.74 291 ILE A CA 1
ATOM 2077 C C . ILE A 1 265 ? 29.919 29.051 14.487 1.00 9.98 291 ILE A C 1
ATOM 2078 O O . ILE A 1 265 ? 30.064 28.867 15.682 1.00 9.69 291 ILE A O 1
ATOM 2083 N N . GLY A 1 266 ? 29.432 30.200 13.976 1.00 8.67 292 GLY A N 1
ATOM 2084 C CA . GLY A 1 266 ? 28.961 31.234 14.874 1.00 8.47 292 GLY A CA 1
ATOM 2085 C C . GLY A 1 266 ? 27.843 30.774 15.732 1.00 10.49 292 GLY A C 1
ATOM 2086 O O . GLY A 1 266 ? 27.848 31.025 16.944 1.00 11.17 292 GLY A O 1
ATOM 2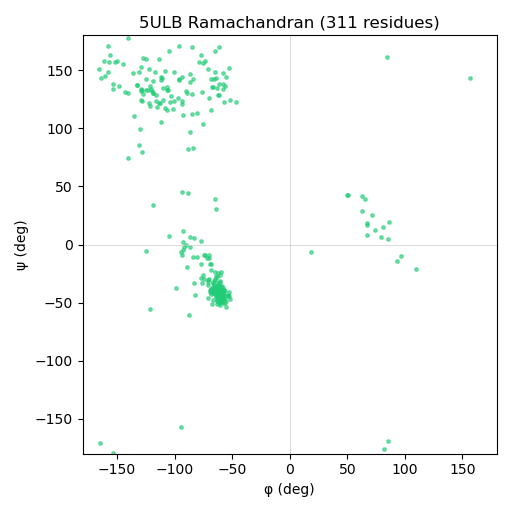087 N N . ALA A 1 267 ? 26.843 30.138 15.137 1.00 9.91 293 ALA A N 1
ATOM 2088 C CA . ALA A 1 267 ? 25.697 29.671 15.919 1.00 9.25 293 ALA A CA 1
ATOM 2089 C C . ALA A 1 267 ? 26.141 28.693 17.016 1.00 10.80 293 ALA A C 1
ATOM 2090 O O . ALA A 1 267 ? 25.586 28.779 18.118 1.00 10.71 293 ALA A O 1
ATOM 2092 N N . VAL A 1 268 ? 26.990 27.708 16.659 1.00 9.85 294 VAL A N 1
ATOM 2093 C CA . VAL A 1 268 ? 27.360 26.740 17.671 1.00 9.91 294 VAL A CA 1
ATOM 2094 C C . VAL A 1 268 ? 28.099 27.388 18.803 1.00 9.66 294 VAL A C 1
ATOM 2095 O O . VAL A 1 268 ? 27.920 26.950 19.968 1.00 10.86 294 VAL A O 1
ATOM 2099 N N . ASN A 1 269 ? 29.021 28.304 18.514 1.00 10.01 295 ASN A N 1
ATOM 2100 C CA . ASN A 1 269 ? 29.654 29.008 19.652 1.00 10.17 295 ASN A CA 1
ATOM 2101 C C . ASN A 1 269 ? 28.650 29.720 20.530 1.00 9.82 295 ASN A C 1
ATOM 2102 O O . ASN A 1 269 ? 28.833 29.700 21.754 1.00 11.47 295 ASN A O 1
ATOM 2107 N N . LEU A 1 270 ? 27.628 30.299 19.974 1.00 9.54 296 LEU A N 1
ATOM 2108 C CA . LEU A 1 270 ? 26.561 30.899 20.790 1.00 10.42 296 LEU A CA 1
ATOM 2109 C C . LEU A 1 270 ? 25.873 29.838 21.615 1.00 10.03 296 LEU A C 1
ATOM 2110 O O . LEU A 1 270 ? 25.587 30.058 22.775 1.00 11.25 296 LEU A O 1
ATOM 2115 N N . ARG A 1 271 ? 25.480 28.718 20.974 1.00 10.12 297 ARG A N 1
ATOM 2116 C CA . ARG A 1 271 ? 24.813 27.629 21.704 1.00 10.18 297 ARG A CA 1
ATOM 2117 C C . ARG A 1 271 ? 25.643 27.208 22.923 1.00 10.10 297 ARG A C 1
ATOM 2118 O O . ARG A 1 271 ? 25.122 26.947 24.018 1.00 11.01 297 ARG A O 1
ATOM 2126 N N . LEU A 1 272 ? 26.962 27.065 22.738 1.00 10.16 298 LEU A N 1
ATOM 2127 C CA . LEU A 1 272 ? 27.855 26.697 23.824 1.00 10.30 298 LEU A CA 1
ATOM 2128 C C . LEU A 1 272 ? 27.838 27.688 24.988 1.00 11.53 298 LEU A C 1
ATOM 2129 O O . LEU A 1 272 ? 27.751 27.303 26.113 1.00 12.04 298 LEU A O 1
ATOM 2134 N N . VAL A 1 273 ? 27.912 28.988 24.627 1.00 10.55 299 VAL A N 1
ATOM 2135 C CA . VAL A 1 273 ? 27.803 30.001 25.692 1.00 11.22 299 VAL A CA 1
ATOM 2136 C C . VAL A 1 273 ? 26.476 30.002 26.370 1.00 11.02 299 VAL A C 1
ATOM 2137 O O . VAL A 1 273 ? 26.396 30.138 27.590 1.00 11.17 299 VAL A O 1
ATOM 2141 N N . ALA A 1 274 ? 25.369 29.810 25.625 1.00 10.19 300 ALA A N 1
ATOM 2142 C CA . ALA A 1 274 ? 24.092 29.685 26.230 1.00 10.63 300 ALA A CA 1
ATOM 2143 C C . ALA A 1 274 ? 24.002 28.554 27.266 1.00 10.76 300 ALA A C 1
ATOM 2144 O O . ALA A 1 274 ? 23.472 28.729 28.350 1.00 12.04 300 ALA A O 1
ATOM 2146 N N . LYS A 1 275 ? 24.516 27.386 26.881 1.00 10.72 301 LYS A N 1
ATOM 2147 C CA . LYS A 1 275 ? 24.535 26.245 27.825 1.00 11.14 301 LYS A CA 1
ATOM 2148 C C . LYS A 1 275 ? 25.388 26.592 29.038 1.00 10.74 301 LYS A C 1
ATOM 2149 O O . LYS A 1 275 ? 25.002 26.168 30.151 1.00 12.47 301 LYS A O 1
ATOM 2155 N N . LYS A 1 276 ? 26.555 27.191 28.854 1.00 11.11 302 LYS A N 1
ATOM 2156 C CA . LYS A 1 276 ? 27.376 27.540 29.998 1.00 10.76 302 LYS A CA 1
ATOM 2157 C C . LYS A 1 276 ? 26.636 28.485 30.944 1.00 13.25 302 LYS A C 1
ATOM 2158 O O . LYS A 1 276 ? 26.647 28.280 32.168 1.00 14.54 302 LYS A O 1
ATOM 2164 N N . ILE A 1 277 ? 25.933 29.508 30.388 1.00 12.06 303 ILE A N 1
ATOM 2165 C CA . ILE A 1 277 ? 25.194 30.438 31.265 1.00 11.96 303 ILE A CA 1
ATOM 2166 C C . ILE A 1 277 ? 24.126 29.662 32.017 1.00 12.24 303 ILE A C 1
ATOM 2167 O O . ILE A 1 277 ? 23.861 29.926 33.175 1.00 15.31 303 ILE A O 1
ATOM 2172 N N . ALA A 1 278 ? 23.472 28.701 31.329 1.00 13.35 304 ALA A N 1
ATOM 2173 C CA . ALA A 1 278 ? 22.421 27.896 31.950 1.00 14.39 304 ALA A CA 1
ATOM 2174 C C . ALA A 1 278 ? 22.908 26.895 32.961 1.00 16.06 304 ALA A C 1
ATOM 2175 O O . ALA A 1 278 ? 22.081 26.296 33.673 1.00 20.39 304 ALA A O 1
ATOM 2177 N N . GLY A 1 279 ? 24.205 26.671 33.010 1.00 15.11 305 GLY A N 1
ATOM 2178 C CA . GLY A 1 279 ? 24.748 25.674 33.970 1.00 16.38 305 GLY A CA 1
ATOM 2179 C C . GLY A 1 279 ? 24.751 24.222 33.452 1.00 16.72 305 GLY A C 1
ATOM 2180 O O . GLY A 1 279 ? 24.872 23.300 34.270 1.00 22.02 305 GLY A O 1
ATOM 2181 N N . GLU A 1 280 ? 24.665 24.034 32.158 1.00 15.30 306 GLU A N 1
ATOM 2182 C CA . GLU A 1 280 ? 24.672 22.716 31.498 1.00 14.68 306 GLU A CA 1
ATOM 2183 C C . GLU A 1 280 ? 26.069 22.337 31.069 1.00 15.01 306 GLU A C 1
ATOM 2184 O O . GLU A 1 280 ? 26.848 23.210 30.648 1.00 18.17 306 GLU A O 1
ATOM 2190 N N . GLU A 1 281 ? 26.404 21.054 31.162 1.00 16.74 307 GLU A N 1
ATOM 2191 C CA . GLU A 1 281 ? 27.724 20.583 30.775 1.00 15.58 307 GLU A CA 1
ATOM 2192 C C . GLU A 1 281 ? 28.048 20.915 29.346 1.00 14.51 307 GLU A C 1
ATOM 2193 O O . GLU A 1 281 ? 27.169 20.741 28.475 1.00 16.91 307 GLU A O 1
ATOM 2199 N N . THR A 1 282 ? 29.263 21.344 29.095 1.00 13.56 308 THR A N 1
ATOM 2200 C CA . THR A 1 282 ? 29.815 21.573 27.761 1.00 13.18 308 THR A CA 1
ATOM 2201 C C . THR A 1 282 ? 31.228 21.016 27.695 1.00 14.61 308 THR A C 1
ATOM 2202 O O . THR A 1 282 ? 31.901 20.920 28.679 1.00 15.41 308 THR A O 1
ATOM 2206 N N . PRO A 1 283 ? 31.640 20.529 26.523 1.00 13.56 309 PRO A N 1
ATOM 2207 C CA . PRO A 1 283 ? 32.892 19.824 26.407 1.00 14.29 309 PRO A CA 1
ATOM 2208 C C . PRO A 1 283 ? 34.067 20.763 26.406 1.00 14.03 309 PRO A C 1
ATOM 2209 O O . PRO A 1 283 ? 33.940 21.973 26.118 1.00 14.40 309 PRO A O 1
ATOM 2213 N N . ALA A 1 284 ? 35.253 20.267 26.646 1.00 13.96 310 ALA A N 1
ATOM 2214 C CA . ALA A 1 284 ? 36.478 21.026 26.581 1.00 13.58 310 ALA A CA 1
ATOM 2215 C C . ALA A 1 284 ? 36.820 21.485 25.150 1.00 14.42 310 ALA A C 1
ATOM 2216 O O . ALA A 1 284 ? 37.357 22.588 24.955 1.00 13.29 310 ALA A O 1
ATOM 2218 N N . SER A 1 285 ? 36.428 20.657 24.181 1.00 13.77 311 SER A N 1
ATOM 2219 C CA A SER A 1 285 ? 36.805 20.883 22.800 0.56 13.19 311 SER A CA 1
ATOM 2220 C CA B SER A 1 285 ? 36.743 20.956 22.819 0.44 13.85 311 SER A CA 1
ATOM 2221 C C . SER A 1 285 ? 35.650 20.446 21.899 1.00 11.99 311 SER A C 1
ATOM 2222 O O . SER A 1 285 ? 34.935 19.489 22.196 1.00 14.45 311 SER A O 1
ATOM 2227 N N . TYR A 1 286 ? 35.603 21.051 20.725 1.00 12.29 312 TYR A N 1
ATOM 2228 C CA . TYR A 1 286 ? 34.662 20.633 19.722 1.00 11.98 312 TYR A CA 1
ATOM 2229 C C . TYR A 1 286 ? 35.223 20.981 18.318 1.00 10.96 312 TYR A C 1
ATOM 2230 O O . TYR A 1 286 ? 35.763 22.072 18.087 1.00 12.82 312 TYR A O 1
ATOM 2239 N N . GLU A 1 287 ? 35.042 20.036 17.397 1.00 10.79 313 GLU A N 1
ATOM 2240 C CA . GLU A 1 287 ? 35.557 20.188 16.040 1.00 12.59 313 GLU A CA 1
ATOM 2241 C C . GLU A 1 287 ? 34.428 20.148 15.015 1.00 11.00 313 GLU A C 1
ATOM 2242 O O . GLU A 1 287 ? 33.595 19.221 15.027 1.00 14.82 313 GLU A O 1
ATOM 2248 N N . PHE A 1 288 ? 34.397 21.110 14.068 1.00 10.00 314 PHE A N 1
ATOM 2249 C CA . PHE A 1 288 ? 33.432 21.108 13.031 1.00 10.62 314 PHE A CA 1
ATOM 2250 C C . PHE A 1 288 ? 33.910 20.252 11.859 1.00 12.51 314 PHE A C 1
ATOM 2251 O O . PHE A 1 288 ? 35.066 20.251 11.559 1.00 19.72 314 PHE A O 1
ATOM 2259 N N A ARG A 1 289 ? 32.982 19.660 11.158 0.50 12.81 315 ARG A N 1
ATOM 2260 N N B ARG A 1 289 ? 32.969 19.656 11.146 0.50 12.88 315 ARG A N 1
ATOM 2261 C CA A ARG A 1 289 ? 33.282 18.829 9.943 0.50 14.61 315 ARG A CA 1
ATOM 2262 C CA B ARG A 1 289 ? 33.183 18.791 9.930 0.50 15.21 315 ARG A CA 1
ATOM 2263 C C A ARG A 1 289 ? 32.964 19.580 8.671 0.50 13.32 315 ARG A C 1
ATOM 2264 C C B ARG A 1 289 ? 32.967 19.582 8.672 0.50 13.29 315 ARG A C 1
ATOM 2265 O O A ARG A 1 289 ? 31.867 20.204 8.556 0.50 16.72 315 ARG A O 1
ATOM 2266 O O B ARG A 1 289 ? 31.921 20.197 8.540 0.50 16.92 315 ARG A O 1
ATOM 2281 N N . ALA A 1 290 ? 33.808 19.391 7.684 1.00 15.15 316 ALA A N 1
ATOM 2282 C CA . ALA A 1 290 ? 33.624 20.142 6.395 1.00 14.65 316 ALA A CA 1
ATOM 2283 C C . ALA A 1 290 ? 33.121 19.253 5.321 1.00 12.76 316 ALA A C 1
ATOM 2284 O O . ALA A 1 290 ? 33.108 17.994 5.443 1.00 15.23 316 ALA A O 1
ATOM 2286 N N . ALA A 1 291 ? 32.632 19.848 4.247 1.00 14.16 317 ALA A N 1
ATOM 2287 C CA . ALA A 1 291 ? 32.242 19.219 3.036 1.00 11.80 317 ALA A CA 1
ATOM 2288 C C . ALA A 1 291 ? 33.116 19.718 1.903 1.00 10.49 317 ALA A C 1
ATOM 2289 O O . ALA A 1 291 ? 33.565 20.861 1.907 1.00 12.34 317 ALA A O 1
ATOM 2291 N N . SER A 1 292 ? 33.342 18.843 0.921 1.00 10.14 318 SER A N 1
ATOM 2292 C CA . SER A 1 292 ? 34.115 19.206 -0.226 1.00 11.54 318 SER A CA 1
ATOM 2293 C C . SER A 1 292 ? 33.125 19.529 -1.374 1.00 12.47 318 SER A C 1
ATOM 2294 O O . SER A 1 292 ? 32.358 18.650 -1.788 1.00 15.96 318 SER A O 1
ATOM 2297 N N . ILE A 1 293 ? 33.262 20.742 -1.899 1.00 12.01 319 ILE A N 1
ATOM 2298 C CA . ILE A 1 293 ? 32.308 21.291 -2.839 1.00 13.04 319 ILE A CA 1
ATOM 2299 C C . ILE A 1 293 ? 32.996 21.401 -4.207 1.00 14.86 319 ILE A C 1
ATOM 2300 O O . ILE A 1 293 ? 33.839 22.245 -4.405 1.00 14.04 319 ILE A O 1
ATOM 2305 N N . PRO A 1 294 ? 32.670 20.535 -5.130 1.00 14.74 320 PRO A N 1
ATOM 2306 C CA . PRO A 1 294 ? 33.321 20.558 -6.512 1.00 14.72 320 PRO A CA 1
ATOM 2307 C C . PRO A 1 294 ? 32.637 21.554 -7.454 1.00 13.39 320 PRO A C 1
ATOM 2308 O O . PRO A 1 294 ? 31.431 21.671 -7.465 1.00 16.31 320 PRO A O 1
ATOM 2312 N N . GLN A 1 295 ? 33.440 22.203 -8.266 1.00 12.97 321 GLN A N 1
ATOM 2313 C CA . GLN A 1 295 ? 32.947 23.151 -9.252 1.00 12.94 321 GLN A CA 1
ATOM 2314 C C . GLN A 1 295 ? 31.869 22.572 -10.130 1.00 15.61 321 GLN A C 1
ATOM 2315 O O . GLN A 1 295 ? 30.874 23.222 -10.428 1.00 17.66 321 GLN A O 1
ATOM 2321 N N . ALA A 1 296 ? 32.031 21.318 -10.539 1.00 16.86 322 ALA A N 1
ATOM 2322 C CA . ALA A 1 296 ? 31.051 20.763 -11.521 1.00 18.94 322 ALA A CA 1
ATOM 2323 C C . ALA A 1 296 ? 29.624 20.741 -10.923 1.00 19.70 322 ALA A C 1
ATOM 2324 O O . ALA A 1 296 ? 28.636 20.904 -11.674 1.00 21.89 322 ALA A O 1
ATOM 2326 N N . LEU A 1 297 ? 29.532 20.503 -9.617 1.00 21.38 323 LEU A N 1
ATOM 2327 C CA . LEU A 1 297 ? 28.228 20.560 -8.962 1.00 20.58 323 LEU A CA 1
ATOM 2328 C C . LEU A 1 297 ? 27.513 21.906 -9.164 1.00 19.14 323 LEU A C 1
ATOM 2329 O O . LEU A 1 297 ? 26.297 21.948 -9.459 1.00 24.20 323 LEU A O 1
ATOM 2334 N N . LEU A 1 298 ? 28.247 22.947 -8.896 1.00 16.91 324 LEU A N 1
ATOM 2335 C CA . LEU A 1 298 ? 27.734 24.270 -9.053 1.00 18.66 324 LEU A CA 1
ATOM 2336 C C . LEU A 1 298 ? 27.411 24.631 -10.479 1.00 20.10 324 LEU A C 1
ATOM 2337 O O . LEU A 1 298 ? 26.351 25.229 -10.756 1.00 20.71 324 LEU A O 1
ATOM 2342 N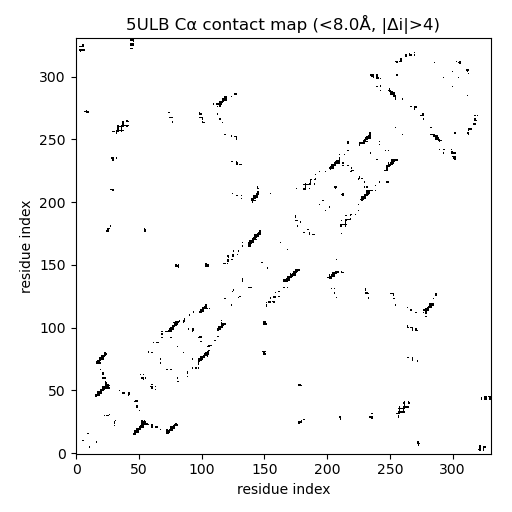 N . VAL A 1 299 ? 28.283 24.263 -11.404 1.00 19.65 325 VAL A N 1
ATOM 2343 C CA . VAL A 1 299 ? 28.057 24.549 -12.842 1.00 19.72 325 VAL A CA 1
ATOM 2344 C C . VAL A 1 299 ? 26.793 23.892 -13.359 1.00 23.21 325 VAL A C 1
ATOM 2345 O O . VAL A 1 299 ? 26.076 24.460 -14.225 1.00 27.88 325 VAL A O 1
ATOM 2349 N N . SER A 1 300 ? 26.449 22.710 -12.764 1.00 20.87 326 SER A N 1
ATOM 2350 C CA A SER A 1 300 ? 25.218 21.995 -13.176 0.48 24.79 326 SER A CA 1
ATOM 2351 C CA B SER A 1 300 ? 25.203 21.953 -13.115 0.52 27.42 326 SER A CA 1
ATOM 2352 C C . SER A 1 300 ? 23.867 22.583 -12.680 1.00 25.76 326 SER A C 1
ATOM 2353 O O . SER A 1 300 ? 22.815 22.184 -13.138 1.00 29.31 326 SER A O 1
ATOM 2358 N N . GLN A 1 301 ? 23.929 23.593 -11.805 1.00 23.98 327 GLN A N 1
ATOM 2359 C CA . GLN A 1 301 ? 22.670 24.152 -11.303 1.00 26.73 327 GLN A CA 1
ATOM 2360 C C . GLN A 1 301 ? 22.106 25.080 -12.366 1.00 29.12 327 GLN A C 1
ATOM 2361 O O . GLN A 1 301 ? 22.872 25.681 -13.111 1.00 30.63 327 GLN A O 1
ATOM 2367 N N . PRO A 1 302 ? 20.816 25.311 -12.338 1.00 30.13 328 PRO A N 1
ATOM 2368 C CA . PRO A 1 302 ? 20.171 26.194 -13.339 1.00 29.37 328 PRO A CA 1
ATOM 2369 C C . PRO A 1 302 ? 20.280 27.707 -13.101 1.00 35.44 328 PRO A C 1
ATOM 2370 O O . PRO A 1 302 ? 19.883 28.536 -13.922 1.00 36.78 328 PRO A O 1
ATOM 2374 N N . GLY A 1 303 ? 20.739 28.099 -11.946 1.00 30.28 329 GLY A N 1
ATOM 2375 C CA . GLY A 1 303 ? 21.022 29.499 -11.725 1.00 30.41 329 GLY A CA 1
ATOM 2376 C C . GLY A 1 303 ? 21.877 29.613 -10.488 1.00 24.77 329 GLY A C 1
ATOM 2377 O O . GLY A 1 303 ? 22.341 28.581 -9.896 1.00 26.40 329 GLY A O 1
ATOM 2378 N N . PRO A 1 304 ? 22.077 30.867 -10.036 1.00 25.31 330 PRO A N 1
ATOM 2379 C CA . PRO A 1 304 ? 22.962 31.087 -8.941 1.00 21.97 330 PRO A CA 1
ATOM 2380 C C . PRO A 1 304 ? 22.510 30.288 -7.693 1.00 20.93 330 PRO A C 1
ATOM 2381 O O . PRO A 1 304 ? 21.317 30.129 -7.435 1.00 25.98 330 PRO A O 1
ATOM 2385 N N . VAL A 1 305 ? 23.487 29.860 -6.885 1.00 23.14 331 VAL A N 1
ATOM 2386 C CA . VAL A 1 305 ? 23.231 29.223 -5.616 1.00 22.21 331 VAL A CA 1
ATOM 2387 C C . VAL A 1 305 ? 23.993 30.011 -4.524 1.00 19.19 331 VAL A C 1
ATOM 2388 O O . VAL A 1 305 ? 25.160 30.405 -4.724 1.00 21.32 331 VAL A O 1
ATOM 2392 N N . ASN A 1 306 ? 23.315 30.331 -3.413 1.00 21.49 332 ASN A N 1
ATOM 2393 C CA . ASN A 1 306 ? 23.975 30.902 -2.255 1.00 18.29 332 ASN A CA 1
ATOM 2394 C C . ASN A 1 306 ? 24.319 29.824 -1.241 1.00 16.87 332 ASN A C 1
ATOM 2395 O O . ASN A 1 306 ? 23.932 28.684 -1.351 1.00 17.21 332 ASN A O 1
ATOM 2400 N N . VAL A 1 307 ? 25.079 30.196 -0.237 1.00 12.82 333 VAL A N 1
ATOM 2401 C CA . VAL A 1 307 ? 25.514 29.203 0.787 1.00 13.31 333 VAL A CA 1
ATOM 2402 C C . VAL A 1 307 ? 24.334 28.560 1.433 1.00 16.06 333 VAL A C 1
ATOM 2403 O O . VAL A 1 307 ? 24.330 27.365 1.636 1.00 18.51 333 VAL A O 1
ATOM 2407 N N . SER A 1 308 ? 23.271 29.273 1.766 1.00 18.04 334 SER A N 1
ATOM 2408 C CA . SER A 1 308 ? 22.066 28.705 2.422 1.00 23.89 334 SER A CA 1
ATOM 2409 C C . SER A 1 308 ? 21.458 27.616 1.501 1.00 31.64 334 SER A C 1
ATOM 2410 O O . SER A 1 308 ? 21.060 26.538 1.991 1.00 75.63 334 SER A O 1
ATOM 2413 N N . GLY A 1 309 ? 21.493 27.874 0.218 1.00 19.20 335 GLY A N 1
ATOM 2414 C CA . GLY A 1 309 ? 20.976 26.984 -0.776 1.00 20.43 335 GLY A CA 1
ATOM 2415 C C . GLY A 1 309 ? 21.727 25.677 -1.003 1.00 18.65 335 GLY A C 1
ATOM 2416 O O . GLY A 1 309 ? 21.264 24.787 -1.723 1.00 23.11 335 GLY A O 1
ATOM 2417 N N . LEU A 1 310 ? 22.932 25.632 -0.534 1.00 17.16 336 LEU A N 1
ATOM 2418 C CA . LEU A 1 310 ? 23.776 24.446 -0.724 1.00 15.41 336 LEU A CA 1
ATOM 2419 C C . LEU A 1 310 ? 23.134 23.193 -0.067 1.00 16.99 336 LEU A C 1
ATOM 2420 O O . LEU A 1 310 ? 23.392 22.091 -0.493 1.00 17.68 336 LEU A O 1
ATOM 2425 N N . SER A 1 311 ? 22.304 23.381 0.958 1.00 16.37 337 SER A N 1
ATOM 2426 C CA . SER A 1 311 ? 21.686 22.257 1.579 1.00 17.79 337 SER A CA 1
ATOM 2427 C C . SER A 1 311 ? 20.834 21.449 0.623 1.00 22.53 337 SER A C 1
ATOM 2428 O O . SER A 1 311 ? 20.504 20.287 0.915 1.00 21.40 337 SER A O 1
ATOM 2431 N N . LYS A 1 312 ? 20.361 22.041 -0.442 1.00 20.75 338 LYS A N 1
ATOM 2432 C CA . LYS A 1 312 ? 19.552 21.357 -1.356 1.00 23.80 338 LYS A CA 1
ATOM 2433 C C . LYS A 1 312 ? 20.308 20.491 -2.222 1.00 23.43 338 LYS A C 1
ATOM 2434 O O . LYS A 1 312 ? 19.686 19.577 -2.766 1.00 33.57 338 LYS A O 1
ATOM 2440 N N . ILE A 1 313 ? 21.610 20.662 -2.327 1.00 23.41 339 ILE A N 1
ATOM 2441 C CA . ILE A 1 313 ? 22.438 19.844 -3.219 1.00 24.14 339 ILE A CA 1
ATOM 2442 C C . ILE A 1 313 ? 23.595 19.145 -2.558 1.00 26.46 339 ILE A C 1
ATOM 2443 O O . ILE A 1 313 ? 24.304 18.414 -3.184 1.00 30.97 339 ILE A O 1
ATOM 2448 N N . ILE A 1 314 ? 23.805 19.429 -1.275 1.00 22.13 340 ILE A N 1
ATOM 2449 C CA . ILE A 1 314 ? 24.805 18.787 -0.443 1.00 19.83 340 ILE A CA 1
ATOM 2450 C C . ILE A 1 314 ? 24.086 18.351 0.821 1.00 20.06 340 ILE A C 1
ATOM 2451 O O . ILE A 1 314 ? 23.806 19.118 1.746 1.00 18.65 340 ILE A O 1
ATOM 2456 N N . PRO A 1 315 ? 23.717 17.070 0.883 1.00 19.33 341 PRO A N 1
ATOM 2457 C CA . PRO A 1 315 ? 22.979 16.544 2.039 1.00 19.17 341 PRO A CA 1
ATOM 2458 C C . PRO A 1 315 ? 23.669 16.888 3.319 1.00 23.01 341 PRO A C 1
ATOM 2459 O O . PRO A 1 315 ? 24.865 16.590 3.425 1.00 28.29 341 PRO A O 1
ATOM 2463 N N . GLY A 1 316 ? 22.906 17.544 4.218 1.00 20.09 342 GLY A N 1
ATOM 2464 C CA . GLY A 1 316 ? 23.297 17.908 5.493 1.00 23.28 342 GLY A CA 1
ATOM 2465 C C . GLY A 1 316 ? 24.179 19.168 5.666 1.00 22.25 342 GLY A C 1
ATOM 2466 O O . GLY A 1 316 ? 24.524 19.550 6.815 1.00 24.72 342 GLY A O 1
ATOM 2467 N N . TRP A 1 317 ? 24.393 19.900 4.596 1.00 17.64 343 TRP A N 1
ATOM 2468 C CA . TRP A 1 317 ? 25.204 21.099 4.644 1.00 18.74 343 TRP A CA 1
ATOM 2469 C C . TRP A 1 317 ? 24.633 22.104 5.652 1.00 20.65 343 TRP A C 1
ATOM 2470 O O . TRP A 1 317 ? 23.440 22.461 5.692 1.00 21.12 343 TRP A O 1
ATOM 2481 N N . GLY A 1 318 ? 25.584 22.614 6.434 1.00 19.02 344 GLY A N 1
ATOM 2482 C CA . GLY A 1 318 ? 25.307 23.742 7.318 1.00 26.39 344 GLY A CA 1
ATOM 2483 C C . GLY A 1 318 ? 24.353 23.472 8.467 1.00 24.25 344 GLY A C 1
ATOM 2484 O O . GLY A 1 318 ? 23.813 24.418 9.111 1.00 27.78 344 GLY A O 1
ATOM 2485 N N . GLN A 1 319 ? 24.136 22.218 8.762 1.00 23.46 345 GLN A N 1
ATOM 2486 C CA . GLN A 1 319 ? 23.179 21.829 9.811 1.00 26.33 345 GLN A CA 1
ATOM 2487 C C . GLN A 1 319 ? 23.846 20.937 10.844 1.00 22.84 345 GLN A C 1
ATOM 2488 O O . GLN A 1 319 ? 24.731 20.158 10.524 1.00 24.13 345 GLN A O 1
ATOM 2494 N N . SER A 1 320 ? 23.476 21.126 12.101 1.00 20.94 346 SER A N 1
ATOM 2495 C CA . SER A 1 320 ? 23.920 20.222 13.145 1.00 19.41 346 SER A CA 1
ATOM 2496 C C . SER A 1 320 ? 22.955 20.406 14.306 1.00 20.13 346 SER A C 1
ATOM 2497 O O . SER A 1 320 ? 22.633 21.579 14.671 1.00 24.96 346 SER A O 1
ATOM 2500 N N . ASP A 1 321 ? 22.688 19.333 14.997 1.00 22.75 347 ASP A N 1
ATOM 2501 C CA . ASP A 1 321 ? 21.910 19.310 16.224 1.00 25.51 347 ASP A CA 1
ATOM 2502 C C . ASP A 1 321 ? 22.797 19.441 17.428 1.00 22.38 347 ASP A C 1
ATOM 2503 O O . ASP A 1 321 ? 22.256 19.453 18.583 1.00 23.35 347 ASP A O 1
ATOM 2508 N N . ASP A 1 322 ? 24.116 19.510 17.267 1.00 18.81 348 ASP A N 1
ATOM 2509 C CA . ASP A 1 322 ? 25.007 19.563 18.405 1.00 18.45 348 ASP A CA 1
ATOM 2510 C C . ASP A 1 322 ? 24.752 20.807 19.263 1.00 18.00 348 ASP A C 1
ATOM 2511 O O . ASP A 1 322 ? 24.626 21.958 18.779 1.00 18.12 348 ASP A O 1
ATOM 2516 N N . PHE A 1 323 ? 24.587 20.561 20.552 1.00 17.16 349 PHE A N 1
ATOM 2517 C CA . PHE A 1 323 ? 24.329 21.596 21.518 1.00 15.93 349 PHE A CA 1
ATOM 2518 C C . PHE A 1 323 ? 22.990 22.334 21.430 1.00 17.13 349 PHE A C 1
ATOM 2519 O O . PHE A 1 323 ? 22.824 23.374 22.051 1.00 18.18 349 PHE A O 1
ATOM 2527 N N . ASN A 1 324 ? 22.048 21.700 20.736 1.00 16.24 350 ASN A N 1
ATOM 2528 C CA . ASN A 1 324 ? 20.712 22.261 20.576 1.00 18.60 350 ASN A CA 1
ATOM 2529 C C . ASN A 1 324 ? 19.812 21.829 21.724 1.00 18.27 350 ASN A C 1
ATOM 2530 O O . ASN A 1 324 ? 19.055 20.906 21.609 1.00 25.84 350 ASN A O 1
ATOM 2535 N N . SER A 1 325 ? 19.871 22.496 22.871 1.00 18.23 351 SER A N 1
ATOM 2536 C CA . SER A 1 325 ? 19.073 22.144 23.981 1.00 16.67 351 SER A CA 1
ATOM 2537 C C . SER A 1 325 ? 17.571 22.341 23.693 1.00 17.19 351 SER A C 1
ATOM 2538 O O . SER A 1 325 ? 17.179 23.257 22.937 1.00 18.50 351 SER A O 1
ATOM 2541 N N . PRO A 1 326 ? 16.732 21.494 24.312 1.00 16.84 352 PRO A N 1
ATOM 2542 C CA . PRO A 1 326 ? 15.321 21.608 24.016 1.00 15.71 352 PRO A CA 1
ATOM 2543 C C . PRO A 1 326 ? 14.674 22.914 24.420 1.00 15.54 352 PRO A C 1
ATOM 2544 O O . PRO A 1 326 ? 13.715 23.374 23.815 1.00 20.46 352 PRO A O 1
ATOM 2548 N N . TRP A 1 327 ? 15.214 23.573 25.438 1.00 14.69 353 TRP A N 1
ATOM 2549 C CA . TRP A 1 327 ? 14.687 24.876 25.884 1.00 15.92 353 TRP A CA 1
ATOM 2550 C C . TRP A 1 327 ? 15.062 25.980 24.908 1.00 14.71 353 TRP A C 1
ATOM 2551 O O . TRP A 1 327 ? 14.588 27.109 25.083 1.00 17.19 353 TRP A O 1
ATOM 2562 N N . PHE A 1 328 ? 15.928 25.767 23.906 1.00 13.60 354 PHE A N 1
ATOM 2563 C CA . PHE A 1 328 ? 16.136 26.809 22.868 1.00 13.92 354 PHE A CA 1
ATOM 2564 C C . PHE A 1 328 ? 14.824 27.096 22.180 1.00 17.02 354 PHE A C 1
ATOM 2565 O O . PHE A 1 328 ? 14.572 28.256 21.858 1.00 17.74 354 PHE A O 1
ATOM 2573 N N . ALA A 1 329 ? 14.005 26.055 21.884 1.00 17.27 355 ALA A N 1
ATOM 2574 C CA . ALA A 1 329 ? 12.727 26.261 21.288 1.00 18.39 355 ALA A CA 1
ATOM 2575 C C . ALA A 1 329 ? 11.828 27.096 22.178 1.00 17.88 355 ALA A C 1
ATOM 2576 O O . ALA A 1 329 ? 11.035 27.930 21.716 1.00 21.76 355 ALA A O 1
ATOM 2578 N N . THR A 1 330 ? 11.883 26.862 23.471 1.00 15.31 356 THR A N 1
ATOM 2579 C CA . THR A 1 330 ? 11.064 27.631 24.400 1.00 17.72 356 THR A CA 1
ATOM 2580 C C . THR A 1 330 ? 11.446 29.090 24.318 1.00 20.47 356 THR A C 1
ATOM 2581 O O . THR A 1 330 ? 10.590 29.962 24.359 1.00 22.89 356 THR A O 1
ATOM 2585 N N . LEU A 1 331 ? 12.742 29.354 24.393 1.00 18.33 357 LEU A N 1
ATOM 2586 C CA . LEU A 1 331 ? 13.268 30.734 24.270 1.00 20.64 357 LEU A CA 1
ATOM 2587 C C . LEU A 1 331 ? 12.894 31.360 22.986 1.00 22.18 357 LEU A C 1
ATOM 2588 O O . LEU A 1 331 ? 12.504 32.545 22.992 1.00 24.74 357 LEU A O 1
ATOM 2593 N N . ALA A 1 332 ? 12.905 30.622 21.891 1.00 20.61 358 ALA A N 1
ATOM 2594 C CA . ALA A 1 332 ? 12.573 31.222 20.640 1.00 25.56 358 ALA A CA 1
ATOM 2595 C C . ALA A 1 332 ? 11.109 31.677 20.624 1.00 25.41 358 ALA A C 1
ATOM 2596 O O . ALA A 1 332 ? 10.806 32.789 20.180 1.00 34.22 358 ALA A O 1
ATOM 2598 N N . ALA A 1 333 ? 10.208 30.883 21.251 1.00 23.93 359 ALA A N 1
ATOM 2599 C CA . ALA A 1 333 ? 8.821 31.251 21.357 1.00 24.65 359 ALA A CA 1
ATOM 2600 C C . ALA A 1 333 ? 8.664 32.458 22.249 1.00 28.95 359 ALA A C 1
ATOM 2601 O O . ALA A 1 333 ? 7.780 33.293 21.950 1.00 34.38 359 ALA A O 1
ATOM 2603 N N . LYS A 1 334 ? 9.397 32.546 23.358 1.00 29.73 360 LYS A N 1
ATOM 2604 C CA . LYS A 1 334 ? 9.299 33.556 24.354 1.00 32.69 360 LYS A CA 1
ATOM 2605 C C . LYS A 1 334 ? 9.819 34.881 23.801 1.00 37.07 360 LYS A C 1
ATOM 2606 O O . LYS A 1 334 ? 9.453 35.932 24.358 1.00 34.53 360 LYS A O 1
ATOM 2612 N N . ASN A 1 335 ? 10.475 34.838 22.626 1.00 35.28 361 ASN A N 1
ATOM 2613 C CA . ASN A 1 335 ? 11.007 35.976 21.897 1.00 39.28 361 ASN A CA 1
ATOM 2614 C C . ASN A 1 335 ? 10.413 36.087 20.504 1.00 55.14 361 ASN A C 1
ATOM 2615 O O . ASN A 1 335 ? 9.881 37.046 20.243 1.00 64.12 361 ASN A O 1
ATOM 2620 N N . GLY A 1 336 ? 10.503 35.053 19.673 1.00 67.59 362 GLY A N 1
ATOM 2621 C CA . GLY A 1 336 ? 9.950 34.914 18.292 1.00 47.70 362 GLY A CA 1
ATOM 2622 C C . GLY A 1 336 ? 10.938 34.123 17.383 1.00 50.51 362 GLY A C 1
ATOM 2623 O O . GLY A 1 336 ? 12.253 33.934 17.662 1.00 52.30 362 GLY A O 1
#

InterPro domains:
  IPR025997 Periplasmic binding protein [PF13407] (48-307)
  IPR028082 Periplasmic binding protein-like I [SSF53822] (45-310)
  IPR050555 Bacterial Solute-Binding Protein 2 [PTHR30036] (1-319)

Secondary structure (DSSP, 8-state):
--PPPPPHHHHT-SS--EEEEEESS-S-HHHHHHHHHHHHHHHHHT-EEEEEE-TT-HHHHHHHHHHHHHTT-SEEEEES--TTTHHHHHHHHHHTT-EEEEES----S--TT-EEEEE-HHHHHHHHHHHHHHHTTT-EEEEEE--TTS---HHHHHHHHHHHH-TTEEEEEEE----TTHHHHHHHHHHHHHHHS-TTS--EEEESSHHHHHHHHHHHHHTT-TTSEEEEE---HHHHH---TT--EEEEEE--HHHHHHHHHHHHHHHHHT----SEEEE--EEEEHHHHHTSSS---TGGGGGTSTTTT---TT--THHHHHHHHH-

Organism: Yersinia enterocolitica serotype O:8 / biotype 1B (strain NCTC 13174 / 8081) (NCBI:txid393305)